Protein AF-0000000080284460 (afdb_homodimer)

pLDDT: mean 90.82, std 16.65, range [26.36, 98.62]

Sequence (260 aa):
MKRSSVTVLSQGWDGPFYRVRTLSFEVAFLIGADEELDQVNNVDVEVRLPDGSRWSATVFTVAEVERLMARWAETGEHSGGKYFWCSDGLVVRDPGVDNFVRVLAAIHEEGQLTTILNRLDEAAGSSAGVMKRSSVTVLSQGWDGPFYRVRTLSFEVAFLIGADEELDQVNNVDVEVRLPDGSRWSATVFTVAEVERLMARWAETGEHSGGKYFWCSDGLVVRDPGVDNFVRVLAAIHEEGQLTTILNRLDEAAGSSAGV

Structure (mmCIF, N/CA/C/O backbone):
data_AF-0000000080284460-model_v1
#
loop_
_entity.id
_entity.type
_entity.pdbx_description
1 polymer 'Uncharacterized protein'
#
loop_
_atom_site.group_PDB
_atom_site.id
_atom_site.type_symbol
_atom_site.label_atom_id
_atom_site.label_alt_id
_atom_site.label_comp_id
_atom_site.label_asym_id
_atom_site.label_entity_id
_atom_site.label_seq_id
_atom_site.pdbx_PDB_ins_code
_atom_site.Cartn_x
_atom_site.Cartn_y
_atom_site.Cartn_z
_atom_site.occupancy
_atom_site.B_iso_or_equiv
_atom_site.auth_seq_id
_atom_site.auth_comp_id
_atom_site.auth_asym_id
_atom_site.auth_atom_id
_atom_site.pdbx_PDB_model_num
ATOM 1 N N . MET A 1 1 ? 18.703 -8.758 -19.703 1 36.25 1 MET A N 1
ATOM 2 C CA . MET A 1 1 ? 18.438 -8.898 -18.266 1 36.25 1 MET A CA 1
ATOM 3 C C . MET A 1 1 ? 17.672 -10.18 -17.969 1 36.25 1 MET A C 1
ATOM 5 O O . MET A 1 1 ? 16.625 -10.43 -18.562 1 36.25 1 MET A O 1
ATOM 9 N N . LYS A 1 2 ? 18.375 -11.117 -17.531 1 43.97 2 LYS A N 1
ATOM 10 C CA . LYS A 1 2 ? 17.906 -12.492 -17.438 1 43.97 2 LYS A CA 1
ATOM 11 C C . LYS A 1 2 ? 16.547 -12.555 -16.734 1 43.97 2 LYS A C 1
ATOM 13 O O . LYS A 1 2 ? 16.375 -11.984 -15.664 1 43.97 2 LYS A O 1
ATOM 18 N N . ARG A 1 3 ? 15.484 -12.539 -17.391 1 48.91 3 ARG A N 1
ATOM 19 C CA . ARG A 1 3 ? 14.172 -12.875 -16.859 1 48.91 3 ARG A CA 1
ATOM 20 C C . ARG A 1 3 ? 14.25 -14.062 -15.906 1 48.91 3 ARG A C 1
ATOM 22 O O . ARG A 1 3 ? 14.594 -15.172 -16.328 1 48.91 3 ARG A O 1
ATOM 29 N N . SER A 1 4 ? 14.75 -13.812 -14.703 1 54.38 4 SER A N 1
ATOM 30 C CA . SER A 1 4 ? 14.875 -15 -13.859 1 54.38 4 SER A CA 1
ATOM 31 C C . SER A 1 4 ? 13.641 -15.891 -13.969 1 54.38 4 SER A C 1
ATOM 33 O O . SER A 1 4 ? 12.516 -15.414 -13.828 1 54.38 4 SER A O 1
ATOM 35 N N . SER A 1 5 ? 13.711 -16.812 -14.727 1 77.94 5 SER A N 1
ATOM 36 C CA . SER A 1 5 ? 12.664 -17.766 -15.086 1 77.94 5 SER A CA 1
ATOM 37 C C . SER A 1 5 ? 12.242 -18.609 -13.891 1 77.94 5 SER A C 1
ATOM 39 O O . SER A 1 5 ? 13.086 -19.047 -13.102 1 77.94 5 SER A O 1
ATOM 41 N N . VAL A 1 6 ? 11.039 -18.375 -13.359 1 91.5 6 VAL A N 1
ATOM 42 C CA . VAL A 1 6 ? 10.461 -19.266 -12.352 1 91.5 6 VAL A CA 1
ATOM 43 C C . VAL A 1 6 ? 10.172 -20.625 -12.977 1 91.5 6 VAL A C 1
ATOM 45 O O . VAL A 1 6 ? 9.594 -20.703 -14.062 1 91.5 6 VAL A O 1
ATOM 48 N N . THR A 1 7 ? 10.812 -21.688 -12.367 1 94.75 7 THR A N 1
ATOM 49 C CA . THR A 1 7 ? 10.492 -23.031 -12.836 1 94.75 7 THR A CA 1
ATOM 50 C C . THR A 1 7 ? 9.195 -23.516 -12.203 1 94.75 7 THR A C 1
ATOM 52 O O . THR A 1 7 ? 9.141 -23.812 -11.008 1 94.75 7 THR A O 1
ATOM 55 N N . VAL A 1 8 ? 8.211 -23.672 -13.016 1 96.75 8 VAL A N 1
ATOM 56 C CA . VAL A 1 8 ? 6.918 -24.172 -12.562 1 96.75 8 VAL A CA 1
ATOM 57 C C . VAL A 1 8 ? 6.871 -25.688 -12.711 1 96.75 8 VAL A C 1
ATOM 59 O O . VAL A 1 8 ? 7.035 -26.219 -13.812 1 96.75 8 VAL A O 1
ATOM 62 N N . LEU A 1 9 ? 6.656 -26.312 -11.625 1 97.56 9 LEU A N 1
ATOM 63 C CA . LEU A 1 9 ? 6.594 -27.766 -11.609 1 97.56 9 LEU A CA 1
ATOM 64 C C . LEU A 1 9 ? 5.195 -28.25 -11.984 1 97.56 9 LEU A C 1
ATOM 66 O O . LEU A 1 9 ? 5.051 -29.266 -12.68 1 97.56 9 LEU A O 1
ATOM 70 N N . SER A 1 10 ? 4.148 -27.625 -11.539 1 97.69 10 SER A N 1
ATOM 71 C CA . SER A 1 10 ? 2.75 -27.906 -11.852 1 97.69 10 SER A CA 1
ATOM 72 C C . SER A 1 10 ? 1.869 -26.688 -11.57 1 97.69 10 SER A C 1
ATOM 74 O O . SER A 1 10 ? 2.258 -25.797 -10.812 1 97.69 10 SER A O 1
ATOM 76 N N . GLN A 1 11 ? 0.735 -26.609 -12.203 1 97.44 11 GLN A N 1
ATOM 77 C CA . GLN A 1 11 ? -0.251 -25.578 -11.922 1 97.44 11 GLN A CA 1
ATOM 78 C C . GLN A 1 11 ? -1.649 -26.016 -12.344 1 97.44 11 GLN A C 1
ATOM 80 O O . GLN A 1 11 ? -1.803 -26.797 -13.289 1 97.44 11 GLN A O 1
ATOM 85 N N . GLY A 1 12 ? -2.633 -25.609 -11.609 1 96.31 12 GLY A N 1
ATOM 86 C CA . GLY A 1 12 ? -4.016 -25.922 -11.914 1 96.31 12 GLY A CA 1
ATOM 87 C C . GLY A 1 12 ? -4.965 -25.641 -10.766 1 96.31 12 GLY A C 1
ATOM 88 O O . GLY A 1 12 ? -4.535 -25.234 -9.688 1 96.31 12 GLY A O 1
ATOM 89 N N . TRP A 1 13 ? -6.23 -25.797 -11.094 1 95.88 13 TRP A N 1
ATOM 90 C CA . TRP A 1 13 ? -7.277 -25.578 -10.102 1 95.88 13 TRP A CA 1
ATOM 91 C C . TRP A 1 13 ? -7.281 -26.688 -9.055 1 95.88 13 TRP A C 1
ATOM 93 O O . TRP A 1 13 ? -7.133 -27.875 -9.391 1 95.88 13 TRP A O 1
ATOM 103 N N . ASP A 1 14 ? -7.359 -26.297 -7.859 1 94.56 14 ASP A N 1
ATOM 104 C CA . ASP A 1 14 ? -7.547 -27.141 -6.684 1 94.56 14 ASP A CA 1
ATOM 105 C C . ASP A 1 14 ? -8.703 -26.641 -5.82 1 94.56 14 ASP A C 1
ATOM 107 O O . ASP A 1 14 ? -8.477 -25.984 -4.805 1 94.56 14 ASP A O 1
ATOM 111 N N . GLY A 1 15 ? -9.984 -27.078 -6.273 1 93.5 15 GLY A N 1
ATOM 112 C CA . GLY A 1 15 ? -11.164 -26.469 -5.664 1 93.5 15 GLY A CA 1
ATOM 113 C C . GLY A 1 15 ? -11.281 -24.984 -5.945 1 93.5 15 GLY A C 1
ATOM 114 O O . GLY A 1 15 ? -11.227 -24.562 -7.102 1 93.5 15 GLY A O 1
ATOM 115 N N . PRO A 1 16 ? -11.461 -24.25 -4.883 1 92.12 16 PRO A N 1
ATOM 116 C CA . PRO A 1 16 ? -11.609 -22.797 -5.082 1 92.12 16 PRO A CA 1
ATOM 117 C C . PRO A 1 16 ? -10.273 -22.094 -5.328 1 92.12 16 PRO A C 1
ATOM 119 O O . PRO A 1 16 ? -10.25 -20.906 -5.621 1 92.12 16 PRO A O 1
ATOM 122 N N . PHE A 1 17 ? -9.234 -22.906 -5.258 1 95.69 17 PHE A N 1
ATOM 123 C CA . PHE A 1 17 ? -7.918 -22.297 -5.375 1 95.69 17 PHE A CA 1
ATOM 124 C C . PHE A 1 17 ? -7.285 -22.625 -6.723 1 95.69 17 PHE A C 1
ATOM 126 O O . PHE A 1 17 ? -7.492 -23.703 -7.266 1 95.69 17 PHE A O 1
ATOM 133 N N . TYR A 1 18 ? -6.617 -21.719 -7.273 1 97.81 18 TYR A N 1
ATOM 134 C CA . TYR A 1 18 ? -5.648 -21.984 -8.328 1 97.81 18 TYR A CA 1
ATOM 135 C C . TYR A 1 18 ? -4.242 -22.109 -7.754 1 97.81 18 TYR A C 1
ATOM 137 O O . TYR A 1 18 ? -3.721 -21.172 -7.148 1 97.81 18 TYR A O 1
ATOM 145 N N . ARG A 1 19 ? -3.6 -23.25 -7.969 1 98.12 19 ARG A N 1
ATOM 146 C CA . ARG A 1 19 ? -2.332 -23.562 -7.312 1 98.12 19 ARG A CA 1
ATOM 147 C C . ARG A 1 19 ? -1.194 -23.625 -8.328 1 98.12 19 ARG A C 1
ATOM 149 O O . ARG A 1 19 ? -1.36 -24.156 -9.422 1 98.12 19 ARG A O 1
ATOM 156 N N . VAL A 1 20 ? -0.097 -23 -7.965 1 98.31 20 VAL A N 1
ATOM 157 C CA . VAL A 1 20 ? 1.139 -23.062 -8.742 1 98.31 20 VAL A CA 1
ATOM 158 C C . VAL A 1 20 ? 2.27 -23.594 -7.859 1 98.31 20 VAL A C 1
ATOM 160 O O . VAL A 1 20 ? 2.617 -22.984 -6.848 1 98.31 20 VAL A O 1
ATOM 163 N N . ARG A 1 21 ? 2.832 -24.641 -8.25 1 98.19 21 ARG A N 1
ATOM 164 C CA . ARG A 1 21 ? 3.98 -25.219 -7.547 1 98.19 21 ARG A CA 1
ATOM 165 C C . ARG A 1 21 ? 5.277 -24.906 -8.281 1 98.19 21 ARG A C 1
ATOM 167 O O . ARG A 1 21 ? 5.391 -25.141 -9.484 1 98.19 21 ARG A O 1
ATOM 174 N N . THR A 1 22 ? 6.18 -24.344 -7.527 1 97.81 22 THR A N 1
ATOM 175 C CA . THR A 1 22 ? 7.512 -24.062 -8.055 1 97.81 22 THR A CA 1
ATOM 176 C C . THR A 1 22 ? 8.57 -24.875 -7.312 1 97.81 22 THR A C 1
ATOM 178 O O . THR A 1 22 ? 8.242 -25.625 -6.391 1 97.81 22 THR A O 1
ATOM 181 N N . LEU A 1 23 ? 9.789 -24.734 -7.816 1 95.25 23 LEU A N 1
ATOM 182 C CA . LEU A 1 23 ? 10.883 -25.391 -7.105 1 95.25 23 LEU A CA 1
ATOM 183 C C . LEU A 1 23 ? 11.062 -24.797 -5.715 1 95.25 23 LEU A C 1
ATOM 185 O O . LEU A 1 23 ? 11.438 -25.5 -4.773 1 95.25 23 LEU A O 1
ATOM 189 N N . SER A 1 24 ? 10.719 -23.578 -5.527 1 95.31 24 SER A N 1
ATOM 190 C CA . SER A 1 24 ? 11.055 -22.828 -4.32 1 95.31 24 SER A CA 1
ATOM 191 C C . SER A 1 24 ? 9.883 -22.797 -3.346 1 95.31 24 SER A C 1
ATOM 193 O O . SER A 1 24 ? 10.078 -22.703 -2.133 1 95.31 24 SER A O 1
ATOM 195 N N . PHE A 1 25 ? 8.68 -22.766 -3.91 1 97.81 25 PHE A N 1
ATOM 196 C CA . PHE A 1 25 ? 7.508 -22.641 -3.053 1 97.81 25 PHE A CA 1
ATOM 197 C C . PHE A 1 25 ? 6.234 -22.984 -3.822 1 97.81 25 PHE A C 1
ATOM 199 O O . PHE A 1 25 ? 6.277 -23.203 -5.035 1 97.81 25 PHE A O 1
ATOM 206 N N . GLU A 1 26 ? 5.168 -23.062 -3.041 1 98.38 26 GLU A N 1
ATOM 207 C CA . GLU A 1 26 ? 3.83 -23.234 -3.602 1 98.38 26 GLU A CA 1
ATOM 208 C C . GLU A 1 26 ? 2.963 -22 -3.316 1 98.38 26 GLU A C 1
ATOM 210 O O . GLU A 1 26 ? 2.996 -21.453 -2.211 1 98.38 26 GLU A O 1
ATOM 215 N N . VAL A 1 27 ? 2.199 -21.641 -4.336 1 98.62 27 VAL A N 1
ATOM 216 C CA . VAL A 1 27 ? 1.295 -20.5 -4.18 1 98.62 27 VAL A CA 1
ATOM 217 C C . VAL A 1 27 ? -0.135 -20.938 -4.496 1 98.62 27 VAL A C 1
ATOM 219 O O . VAL A 1 27 ? -0.374 -21.656 -5.477 1 98.62 27 VAL A O 1
ATOM 222 N N . ALA A 1 28 ? -1.057 -20.5 -3.635 1 98.5 28 ALA A N 1
ATOM 223 C CA . ALA A 1 28 ? -2.484 -20.688 -3.865 1 98.5 28 ALA A CA 1
ATOM 224 C C . ALA A 1 28 ? -3.217 -19.359 -3.969 1 98.5 28 ALA A C 1
ATOM 226 O O . ALA A 1 28 ? -3.072 -18.5 -3.102 1 98.5 28 ALA A O 1
ATOM 227 N N . PHE A 1 29 ? -3.982 -19.25 -5.059 1 98.56 29 PHE A N 1
ATOM 228 C CA . PHE A 1 29 ? -4.77 -18.047 -5.309 1 98.56 29 PHE A CA 1
ATOM 229 C C . PHE A 1 29 ? -6.258 -18.328 -5.145 1 98.56 29 PHE A C 1
ATOM 231 O O . PHE A 1 29 ? -6.762 -19.344 -5.637 1 98.56 29 PHE A O 1
ATOM 238 N N . LEU A 1 30 ? -6.93 -17.484 -4.422 1 97.62 30 LEU A N 1
ATOM 239 C CA . LEU A 1 30 ? -8.391 -17.531 -4.367 1 97.62 30 LEU A CA 1
ATOM 240 C C . LEU A 1 30 ? -9 -16.656 -5.453 1 97.62 30 LEU A C 1
ATOM 242 O O . LEU A 1 30 ? -9.32 -15.484 -5.211 1 97.62 30 LEU A O 1
ATOM 246 N N . ILE A 1 31 ? -9.25 -17.188 -6.664 1 95.5 31 ILE A N 1
ATOM 247 C CA . ILE A 1 31 ? -9.68 -16.453 -7.848 1 95.5 31 ILE A CA 1
ATOM 248 C C . ILE A 1 31 ? -11.172 -16.656 -8.078 1 95.5 31 ILE A C 1
ATOM 250 O O . ILE A 1 31 ? -11.672 -17.781 -7.953 1 95.5 31 ILE A O 1
ATOM 254 N N . GLY A 1 32 ? -11.797 -15.586 -8.398 1 88.25 32 GLY A N 1
ATOM 255 C CA . GLY A 1 32 ? -13.203 -15.711 -8.727 1 88.25 32 GLY A CA 1
ATOM 256 C C . GLY A 1 32 ? -13.461 -16.562 -9.945 1 88.25 32 GLY A C 1
ATOM 257 O O . GLY A 1 32 ? -12.648 -16.594 -10.875 1 88.25 32 GLY A O 1
ATOM 258 N N . ALA A 1 33 ? -14.539 -17.312 -10 1 81.94 33 ALA A N 1
ATOM 259 C CA . ALA A 1 33 ? -14.883 -18.281 -11.031 1 81.94 33 ALA A CA 1
ATOM 260 C C . ALA A 1 33 ? -14.914 -17.641 -12.406 1 81.94 33 ALA A C 1
ATOM 262 O O . ALA A 1 33 ? -14.547 -18.266 -13.406 1 81.94 33 ALA A O 1
ATOM 263 N N . ASP A 1 34 ? -15.219 -16.422 -12.5 1 88.06 34 ASP A N 1
ATOM 264 C CA . ASP A 1 34 ? -15.43 -15.805 -13.805 1 88.06 34 ASP A CA 1
ATOM 265 C C . ASP A 1 34 ? -14.234 -14.938 -14.203 1 88.06 34 ASP A C 1
ATOM 267 O O . ASP A 1 34 ? -14.258 -14.289 -15.25 1 88.06 34 ASP A O 1
ATOM 271 N N . GLU A 1 35 ? -13.188 -15.133 -13.477 1 93.19 35 GLU A N 1
ATOM 272 C CA . GLU A 1 35 ? -12.055 -14.258 -13.758 1 93.19 35 GLU A CA 1
ATOM 273 C C . GLU A 1 35 ? -10.992 -14.977 -14.586 1 93.19 35 GLU A C 1
ATOM 275 O O . GLU A 1 35 ? -10.664 -16.141 -14.312 1 93.19 35 GLU A O 1
ATOM 280 N N . GLU A 1 36 ? -10.547 -14.25 -15.641 1 96.5 36 GLU A N 1
ATOM 281 C CA . GLU A 1 36 ? -9.445 -14.773 -16.438 1 96.5 36 GLU A CA 1
ATOM 282 C C . GLU A 1 36 ? -8.117 -14.656 -15.703 1 96.5 36 GLU A C 1
ATOM 284 O O . GLU A 1 36 ? -7.793 -13.602 -15.156 1 96.5 36 GLU A O 1
ATOM 289 N N . LEU A 1 37 ? -7.297 -15.695 -15.742 1 96.94 37 LEU A N 1
ATOM 290 C CA . LEU A 1 37 ? -6.055 -15.797 -14.984 1 96.94 37 LEU A CA 1
ATOM 291 C C . LEU A 1 37 ? -5.102 -14.664 -15.359 1 96.94 37 LEU A C 1
ATOM 293 O O . LEU A 1 37 ? -4.363 -14.164 -14.508 1 96.94 37 LEU A O 1
ATOM 297 N N . ASP A 1 38 ? -5.051 -14.25 -16.594 1 97.38 38 ASP A N 1
ATOM 298 C CA . ASP A 1 38 ? -4.094 -13.242 -17.047 1 97.38 38 ASP A CA 1
ATOM 299 C C . ASP A 1 38 ? -4.605 -11.836 -16.75 1 97.38 38 ASP A C 1
ATOM 301 O O . ASP A 1 38 ? -3.887 -10.852 -16.953 1 97.38 38 ASP A O 1
ATOM 305 N N . GLN A 1 39 ? -5.793 -11.688 -16.203 1 97.69 39 GLN A N 1
ATOM 306 C CA . GLN A 1 39 ? -6.391 -10.375 -15.953 1 97.69 39 GLN A CA 1
ATOM 307 C C . GLN A 1 39 ? -6.59 -10.148 -14.453 1 97.69 39 GLN A C 1
ATOM 309 O O . GLN A 1 39 ? -7.051 -9.086 -14.039 1 97.69 39 GLN A O 1
ATOM 314 N N . VAL A 1 40 ? -6.305 -11.148 -13.695 1 98.12 40 VAL A N 1
ATOM 315 C CA . VAL A 1 40 ? -6.457 -11.008 -12.25 1 98.12 40 VAL A CA 1
ATOM 316 C C . VAL A 1 40 ? -5.66 -9.797 -11.766 1 98.12 40 VAL A C 1
ATOM 318 O O . VAL A 1 40 ? -4.477 -9.656 -12.094 1 98.12 40 VAL A O 1
ATOM 321 N N . ASN A 1 41 ? -6.281 -8.875 -11.016 1 98.31 41 ASN A N 1
ATOM 322 C CA . ASN A 1 41 ? -5.617 -7.648 -10.594 1 98.31 41 ASN A CA 1
ATOM 323 C C . ASN A 1 41 ? -5.863 -7.355 -9.117 1 98.31 41 ASN A C 1
ATOM 325 O O . ASN A 1 41 ? -5.41 -6.332 -8.602 1 98.31 41 ASN A O 1
ATOM 329 N N . ASN A 1 42 ? -6.578 -8.164 -8.414 1 97.94 42 ASN A N 1
ATOM 330 C CA . ASN A 1 42 ? -6.902 -8.125 -6.992 1 97.94 42 ASN A CA 1
ATOM 331 C C . ASN A 1 42 ? -7.258 -9.516 -6.461 1 97.94 42 ASN A C 1
ATOM 333 O O . ASN A 1 42 ? -8.312 -10.055 -6.789 1 97.94 42 ASN A O 1
ATOM 337 N N . VAL A 1 43 ? -6.359 -10.094 -5.602 1 98.25 43 VAL A N 1
ATOM 338 C CA . VAL A 1 43 ? -6.574 -11.484 -5.227 1 98.25 43 VAL A CA 1
ATOM 339 C C . VAL A 1 43 ? -5.879 -11.773 -3.896 1 98.25 43 VAL A C 1
ATOM 341 O O . VAL A 1 43 ? -4.836 -11.195 -3.596 1 98.25 43 VAL A O 1
ATOM 344 N N . ASP A 1 44 ? -6.477 -12.664 -3.148 1 97.81 44 ASP A N 1
ATOM 345 C CA . ASP A 1 44 ? -5.809 -13.227 -1.979 1 97.81 44 ASP A CA 1
ATOM 346 C C . ASP A 1 44 ? -4.895 -14.383 -2.373 1 97.81 44 ASP A C 1
ATOM 348 O O . ASP A 1 44 ? -5.246 -15.195 -3.23 1 97.81 44 ASP A O 1
ATOM 352 N N . VAL A 1 45 ? -3.727 -14.445 -1.661 1 98.38 45 VAL A N 1
ATOM 353 C CA . VAL A 1 45 ? -2.795 -15.531 -1.96 1 98.38 45 VAL A CA 1
ATOM 354 C C . VAL A 1 45 ? -2.252 -16.125 -0.659 1 98.38 45 VAL A C 1
ATOM 356 O O . VAL A 1 45 ? -2.18 -15.43 0.359 1 98.38 45 VAL A O 1
ATOM 359 N N . GLU A 1 46 ? -1.937 -17.359 -0.758 1 98.38 46 GLU A N 1
ATOM 360 C CA . GLU A 1 46 ? -1.17 -18.062 0.269 1 98.38 46 GLU A CA 1
ATOM 361 C C . GLU A 1 46 ? 0.095 -18.688 -0.314 1 98.38 46 GLU A C 1
ATOM 363 O O . GLU A 1 46 ? 0.052 -19.312 -1.374 1 98.38 46 GLU A O 1
ATOM 368 N N . VAL A 1 47 ? 1.192 -18.484 0.36 1 98.5 47 VAL A N 1
ATOM 369 C CA . VAL A 1 47 ? 2.471 -19.062 -0.032 1 98.5 47 VAL A CA 1
ATOM 370 C C . VAL A 1 47 ? 2.922 -20.078 1.02 1 98.5 47 VAL A C 1
ATOM 372 O O . VAL A 1 47 ? 2.922 -19.781 2.217 1 98.5 47 VAL A O 1
ATOM 375 N N . ARG A 1 48 ? 3.246 -21.188 0.581 1 98.25 48 ARG A N 1
ATOM 376 C CA . ARG A 1 48 ? 3.84 -22.203 1.443 1 98.25 48 ARG A CA 1
ATOM 377 C C . ARG A 1 48 ? 5.312 -22.422 1.104 1 98.25 48 ARG A C 1
ATOM 379 O O . ARG A 1 48 ? 5.656 -22.688 -0.048 1 98.25 48 ARG A O 1
ATOM 386 N N . LEU A 1 49 ? 6.105 -22.344 2.119 1 97.69 49 LEU A N 1
ATOM 387 C CA . LEU A 1 49 ? 7.543 -22.547 1.944 1 97.69 49 LEU A CA 1
ATOM 388 C C . LEU A 1 49 ? 7.938 -23.984 2.262 1 97.69 49 LEU A C 1
ATOM 390 O O . LEU A 1 49 ? 7.152 -24.734 2.848 1 97.69 49 LEU A O 1
ATOM 394 N N . PRO A 1 50 ? 9.133 -24.344 1.857 1 95.56 50 PRO A N 1
ATOM 395 C CA . PRO A 1 50 ? 9.578 -25.734 2.07 1 95.56 50 PRO A CA 1
ATOM 396 C C . PRO A 1 50 ? 9.609 -26.125 3.545 1 95.56 50 PRO A C 1
ATOM 398 O O . PRO A 1 50 ? 9.406 -27.281 3.885 1 95.56 50 PRO A O 1
ATOM 401 N N . ASP A 1 51 ? 9.789 -25.188 4.418 1 95.5 51 ASP A N 1
ATOM 402 C CA . ASP A 1 51 ? 9.867 -25.484 5.844 1 95.5 51 ASP A CA 1
ATOM 403 C C . ASP A 1 51 ? 8.469 -25.656 6.438 1 95.5 51 ASP A C 1
ATOM 405 O O . ASP A 1 51 ? 8.328 -25.891 7.641 1 95.5 51 ASP A O 1
ATOM 409 N N . GLY A 1 52 ? 7.516 -25.5 5.633 1 95 52 GLY A N 1
ATOM 410 C CA . GLY A 1 52 ? 6.145 -25.734 6.066 1 95 52 GLY A CA 1
ATOM 411 C C . GLY A 1 52 ? 5.43 -24.469 6.496 1 95 52 GLY A C 1
ATOM 412 O O . GLY A 1 52 ? 4.211 -24.484 6.691 1 95 52 GLY A O 1
ATOM 413 N N . SER A 1 53 ? 6.141 -23.406 6.625 1 97.12 53 SER A N 1
ATOM 414 C CA . SER A 1 53 ? 5.504 -22.156 7.039 1 97.12 53 SER A CA 1
ATOM 415 C C . SER A 1 53 ? 4.586 -21.609 5.949 1 97.12 53 SER A C 1
ATOM 417 O O . SER A 1 53 ? 4.855 -21.781 4.762 1 97.12 53 SER A O 1
ATOM 419 N N . ARG A 1 54 ? 3.521 -20.969 6.391 1 98 54 ARG A N 1
ATOM 420 C CA . ARG A 1 54 ? 2.512 -20.406 5.496 1 98 54 ARG A CA 1
ATOM 421 C C . ARG A 1 54 ? 2.412 -18.891 5.656 1 98 54 ARG A C 1
ATOM 423 O O . ARG A 1 54 ? 2.475 -18.375 6.773 1 98 54 ARG A O 1
ATOM 430 N N . TRP A 1 55 ? 2.32 -18.25 4.523 1 97.94 55 TRP A N 1
ATOM 431 C CA . TRP A 1 55 ? 2.309 -16.797 4.453 1 97.94 55 TRP A CA 1
ATOM 432 C C . TRP A 1 55 ? 1.193 -16.312 3.539 1 97.94 55 TRP A C 1
ATOM 434 O O . TRP A 1 55 ? 0.867 -16.953 2.543 1 97.94 55 TRP A O 1
ATOM 444 N N . SER A 1 56 ? 0.612 -15.18 3.893 1 97.81 56 SER A N 1
ATOM 445 C CA . SER A 1 56 ? -0.518 -14.688 3.113 1 97.81 56 SER A CA 1
ATOM 446 C C . SER A 1 56 ? -0.338 -13.219 2.746 1 97.81 56 SER A C 1
ATOM 448 O O . SER A 1 56 ? 0.379 -12.484 3.432 1 97.81 56 SER A O 1
ATOM 450 N N . ALA A 1 57 ? -0.958 -12.828 1.662 1 98.06 57 ALA A N 1
ATOM 451 C CA . ALA A 1 57 ? -1.043 -11.445 1.208 1 98.06 57 ALA A CA 1
ATOM 452 C C . ALA A 1 57 ? -2.26 -11.234 0.312 1 98.06 57 ALA A C 1
ATOM 454 O O . ALA A 1 57 ? -2.844 -12.195 -0.189 1 98.06 57 ALA A O 1
ATOM 455 N N . THR A 1 58 ? -2.76 -10.078 0.222 1 98.06 58 THR A N 1
ATOM 456 C CA . THR A 1 58 ? -3.639 -9.633 -0.854 1 98.06 58 THR A CA 1
ATOM 457 C C . THR A 1 58 ? -2.854 -8.859 -1.907 1 98.06 58 THR A C 1
ATOM 459 O O . THR A 1 58 ? -2.186 -7.871 -1.588 1 98.06 58 THR A O 1
ATOM 462 N N . VAL A 1 59 ? -2.863 -9.312 -3.096 1 98.5 59 VAL A N 1
ATOM 463 C CA . VAL A 1 59 ? -2.113 -8.688 -4.18 1 98.5 59 VAL A CA 1
ATOM 464 C C . VAL A 1 59 ? -3.043 -7.801 -5.008 1 98.5 59 VAL A C 1
ATOM 466 O O . VAL A 1 59 ? -4.102 -8.25 -5.453 1 98.5 59 VAL A O 1
ATOM 469 N N . PHE A 1 60 ? -2.602 -6.535 -5.25 1 98.31 60 PHE A N 1
ATOM 470 C CA . PHE A 1 60 ? -3.305 -5.562 -6.082 1 98.31 60 PHE A CA 1
ATOM 471 C C . PHE A 1 60 ? -2.385 -5.008 -7.164 1 98.31 60 PHE A C 1
ATOM 473 O O . PHE A 1 60 ? -1.218 -4.711 -6.898 1 98.31 60 PHE A O 1
ATOM 480 N N . THR A 1 61 ? -2.965 -4.82 -8.273 1 98.56 61 THR A N 1
ATOM 481 C CA . THR A 1 61 ? -2.252 -3.906 -9.164 1 98.56 61 THR A CA 1
ATOM 482 C C . THR A 1 61 ? -2.451 -2.459 -8.727 1 98.56 61 THR A C 1
ATOM 484 O O . THR A 1 61 ? -3.488 -2.115 -8.148 1 98.56 61 THR A O 1
ATOM 487 N N . VAL A 1 62 ? -1.488 -1.654 -9.039 1 98.38 62 VAL A N 1
ATOM 488 C CA . VAL A 1 62 ? -1.604 -0.239 -8.703 1 98.38 62 VAL A CA 1
ATOM 489 C C . VAL A 1 62 ? -2.783 0.375 -9.461 1 98.38 62 VAL A C 1
ATOM 491 O O . VAL A 1 62 ? -3.494 1.228 -8.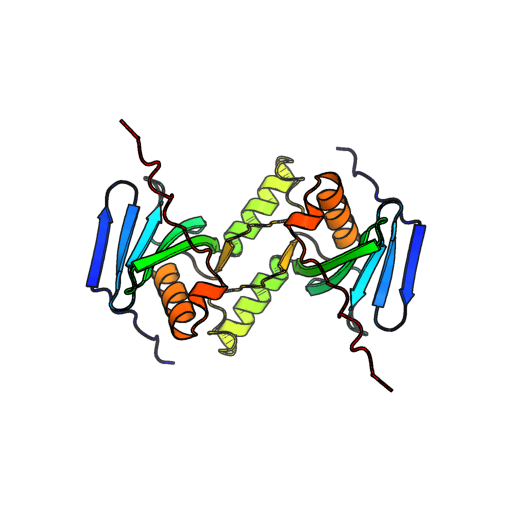922 1 98.38 62 VAL A O 1
ATOM 494 N N . ALA A 1 63 ? -3.047 -0.06 -10.656 1 97.44 63 ALA A N 1
ATOM 495 C CA . ALA A 1 63 ? -4.199 0.403 -11.422 1 97.44 63 ALA A CA 1
ATOM 496 C C . ALA A 1 63 ? -5.504 0.046 -10.711 1 97.44 63 ALA A C 1
ATOM 498 O O . ALA A 1 63 ? -6.457 0.833 -10.719 1 97.44 63 ALA A O 1
ATOM 499 N N . GLU A 1 64 ? -5.59 -1.123 -10.164 1 98.19 64 GLU A N 1
ATOM 500 C CA . GLU A 1 64 ? -6.797 -1.532 -9.453 1 98.19 64 GLU A CA 1
ATOM 501 C C . GLU A 1 64 ? -7.008 -0.694 -8.195 1 98.19 64 GLU A C 1
ATOM 503 O O . GLU A 1 64 ? -8.133 -0.319 -7.871 1 98.19 64 GLU A O 1
ATOM 508 N N . VAL A 1 65 ? -5.945 -0.419 -7.434 1 98.06 65 VAL A N 1
ATOM 509 C CA . VAL A 1 65 ? -6.043 0.45 -6.266 1 98.06 65 VAL A CA 1
ATOM 510 C C . VAL A 1 65 ? -6.625 1.802 -6.676 1 98.06 65 VAL A C 1
ATOM 512 O O . VAL A 1 65 ? -7.555 2.305 -6.039 1 98.06 65 VAL A O 1
ATOM 515 N N . GLU A 1 66 ? -6.09 2.352 -7.746 1 97.5 66 GLU A N 1
ATOM 516 C CA . GLU A 1 66 ? -6.582 3.629 -8.258 1 97.5 66 GLU A CA 1
ATOM 517 C C . GLU A 1 66 ? -8.062 3.545 -8.617 1 97.5 66 GLU A C 1
ATOM 519 O O . GLU A 1 66 ? -8.844 4.434 -8.266 1 97.5 66 GLU A O 1
ATOM 524 N N . ARG A 1 67 ? -8.422 2.523 -9.273 1 97.44 67 ARG A N 1
ATOM 525 C CA . ARG A 1 67 ? -9.805 2.338 -9.695 1 97.44 67 ARG A CA 1
ATOM 526 C C . ARG A 1 67 ? -10.734 2.227 -8.492 1 97.44 67 ARG A C 1
ATOM 528 O O . ARG A 1 67 ? -11.812 2.832 -8.477 1 97.44 67 ARG A O 1
ATOM 535 N N . LEU A 1 68 ? -10.352 1.42 -7.555 1 97.31 68 LEU A N 1
ATOM 536 C CA . LEU A 1 68 ? -11.156 1.251 -6.348 1 97.31 68 LEU A CA 1
ATOM 537 C C . LEU A 1 68 ? -11.367 2.588 -5.645 1 97.31 68 LEU A C 1
ATOM 539 O O . LEU A 1 68 ? -12.492 2.93 -5.277 1 97.31 68 LEU A O 1
ATOM 543 N N . MET A 1 69 ? -10.32 3.352 -5.508 1 97.38 69 MET A N 1
ATOM 544 C CA . MET A 1 69 ? -10.422 4.633 -4.816 1 97.38 69 MET A CA 1
ATOM 545 C C . MET A 1 69 ? -11.328 5.594 -5.582 1 97.38 69 MET A C 1
ATOM 547 O O . MET A 1 69 ? -12.109 6.332 -4.98 1 97.38 69 MET A O 1
ATOM 551 N N . ALA A 1 70 ? -11.203 5.609 -6.859 1 95.94 70 ALA A N 1
ATOM 552 C CA . ALA A 1 70 ? -12.078 6.434 -7.695 1 95.94 70 ALA A CA 1
ATOM 553 C C . ALA A 1 70 ? -13.539 6.023 -7.535 1 95.94 70 ALA A C 1
ATOM 555 O O . ALA A 1 70 ? -14.414 6.875 -7.395 1 95.94 70 ALA A O 1
ATOM 556 N N . ARG A 1 71 ? -13.766 4.734 -7.578 1 96.81 71 ARG A N 1
ATOM 557 C CA . ARG A 1 71 ? -15.117 4.223 -7.414 1 96.81 71 ARG A CA 1
ATOM 558 C C . ARG A 1 71 ? -15.695 4.613 -6.055 1 96.81 71 ARG A C 1
ATOM 560 O O . ARG A 1 71 ? -16.844 5.02 -5.957 1 96.81 71 ARG A O 1
ATOM 567 N N . TRP A 1 72 ? -14.922 4.449 -5.035 1 96.5 72 TRP A N 1
ATOM 568 C CA . TRP A 1 72 ? -15.375 4.754 -3.682 1 96.5 72 TRP A CA 1
ATOM 569 C C . TRP A 1 72 ? -15.656 6.242 -3.523 1 96.5 72 TRP A C 1
ATOM 571 O O . TRP A 1 72 ? -16.531 6.637 -2.748 1 96.5 72 TRP A O 1
ATOM 581 N N . ALA A 1 73 ? -14.875 7.094 -4.191 1 95.19 73 ALA A N 1
ATOM 582 C CA . ALA A 1 73 ? -15.156 8.523 -4.188 1 95.19 73 ALA A CA 1
ATOM 583 C C . ALA A 1 73 ? -16.547 8.82 -4.723 1 95.19 73 ALA A C 1
ATOM 585 O O . ALA A 1 73 ? -17.25 9.711 -4.227 1 95.19 73 ALA A O 1
ATOM 586 N N . GLU A 1 74 ? -17.016 8.062 -5.676 1 95.5 74 GLU A N 1
ATOM 587 C CA . GLU A 1 74 ? -18.328 8.234 -6.297 1 95.5 74 GLU A CA 1
ATOM 588 C C . GLU A 1 74 ? -19.438 7.695 -5.406 1 95.5 74 GLU A C 1
ATOM 590 O O . GLU A 1 74 ? -20.5 8.312 -5.285 1 95.5 74 GLU A O 1
ATOM 595 N N . THR A 1 75 ? -19.188 6.621 -4.742 1 95.62 75 THR A N 1
ATOM 596 C CA . THR A 1 75 ? -20.234 5.922 -3.998 1 95.62 75 THR A CA 1
ATOM 597 C C . THR A 1 75 ? -20.281 6.406 -2.551 1 95.62 75 THR A C 1
ATOM 599 O O . THR A 1 75 ? -21.281 6.188 -1.851 1 95.62 75 THR A O 1
ATOM 602 N N . GLY A 1 76 ? -19.203 6.965 -2.068 1 93.31 76 GLY A N 1
ATOM 603 C CA . GLY A 1 76 ? -19.094 7.391 -0.682 1 93.31 76 GLY A CA 1
ATOM 604 C C . GLY A 1 76 ? -18.609 6.293 0.243 1 93.31 76 GLY A C 1
ATOM 605 O O . GLY A 1 76 ? -18.469 6.508 1.449 1 93.31 76 GLY A O 1
ATOM 606 N N . GLU A 1 77 ? -18.281 5.195 -0.312 1 93.25 77 GLU A N 1
ATOM 607 C CA . GLU A 1 77 ? -17.797 4.07 0.476 1 93.25 77 GLU A CA 1
ATOM 608 C C . GLU A 1 77 ? -16.328 4.262 0.843 1 93.25 77 GLU A C 1
ATOM 610 O O . GLU A 1 77 ? -15.594 4.988 0.162 1 93.25 77 GLU A O 1
ATOM 615 N N . HIS A 1 78 ? -15.945 3.57 1.976 1 92.38 78 HIS A N 1
ATOM 616 C CA . HIS A 1 78 ? -14.547 3.586 2.402 1 92.38 78 HIS A CA 1
ATOM 617 C C . HIS A 1 78 ? -14.031 5.016 2.527 1 92.38 78 HIS A C 1
ATOM 619 O O . HIS A 1 78 ? -13 5.359 1.936 1 92.38 78 HIS A O 1
ATOM 625 N N . SER A 1 79 ? -14.75 5.805 3.309 1 90.94 79 SER A N 1
ATOM 626 C CA . SER A 1 79 ? -14.414 7.195 3.594 1 90.94 79 SER A CA 1
ATOM 627 C C . SER A 1 79 ? -14.266 8.008 2.311 1 90.94 79 SER A C 1
ATOM 629 O O . SER A 1 79 ? -13.398 8.875 2.213 1 90.94 79 SER A O 1
ATOM 631 N N . GLY A 1 80 ? -15.047 7.609 1.29 1 94.31 80 GLY A N 1
ATOM 632 C CA . GLY A 1 80 ? -15.055 8.328 0.026 1 94.31 80 GLY A CA 1
ATOM 633 C C . GLY A 1 80 ? -13.812 8.086 -0.803 1 94.31 80 GLY A C 1
ATOM 634 O O . GLY A 1 80 ? -13.398 8.953 -1.578 1 94.31 80 GLY A O 1
ATOM 635 N N . GLY A 1 81 ? -13.094 7.062 -0.577 1 96.25 81 GLY A N 1
ATOM 636 C CA . GLY A 1 81 ? -11.945 6.684 -1.382 1 96.25 81 GLY A CA 1
ATOM 637 C C . GLY A 1 81 ? -10.766 7.617 -1.212 1 96.25 81 GLY A C 1
ATOM 638 O O . GLY A 1 81 ? -9.922 7.734 -2.107 1 96.25 81 GLY A O 1
ATOM 639 N N . LYS A 1 82 ? -10.742 8.305 -0.105 1 96.31 82 LYS A N 1
ATOM 640 C CA . LYS A 1 82 ? -9.672 9.273 0.129 1 96.31 82 LYS A CA 1
ATOM 641 C C . LYS A 1 82 ? -8.344 8.578 0.408 1 96.31 82 LYS A C 1
ATOM 643 O O . LYS A 1 82 ? -7.277 9.156 0.182 1 96.31 82 LYS A O 1
ATOM 648 N N . TYR A 1 83 ? -8.43 7.461 0.949 1 97.62 83 TYR A N 1
ATOM 649 C CA . TYR A 1 83 ? -7.215 6.695 1.206 1 97.62 83 TYR A CA 1
ATOM 650 C C . TYR A 1 83 ? -7.449 5.207 0.991 1 97.62 83 TYR A C 1
ATOM 652 O O . TYR A 1 83 ? -8.594 4.746 0.98 1 97.62 83 TYR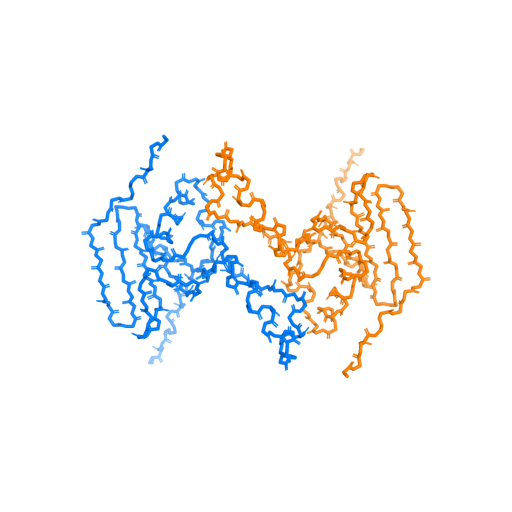 A O 1
ATOM 660 N N . PHE A 1 84 ? -6.418 4.516 0.745 1 96.75 84 PHE A N 1
ATOM 661 C CA . PHE A 1 84 ? -6.395 3.062 0.62 1 96.75 84 PHE A CA 1
ATOM 662 C C . PHE A 1 84 ? -5.367 2.453 1.565 1 96.75 84 PHE A C 1
ATOM 664 O O . PHE A 1 84 ? -4.223 2.908 1.623 1 96.75 84 PHE A O 1
ATOM 671 N N . TRP A 1 85 ? -5.801 1.467 2.328 1 94.5 85 TRP A N 1
ATOM 672 C CA . TRP A 1 85 ? -4.91 0.743 3.23 1 94.5 85 TRP A CA 1
ATOM 673 C C . TRP A 1 85 ? -5.309 -0.727 3.322 1 94.5 85 TRP A C 1
ATOM 675 O O . TRP A 1 85 ? -6.496 -1.053 3.379 1 94.5 85 TRP A O 1
ATOM 685 N N . CYS A 1 86 ? -4.332 -1.572 3.16 1 93.19 86 CYS A N 1
ATOM 686 C CA . CYS A 1 86 ? -4.477 -3.01 3.365 1 93.19 86 CYS A CA 1
ATOM 687 C C . CYS A 1 86 ? -3.322 -3.564 4.188 1 93.19 86 CYS A C 1
ATOM 689 O O . CYS A 1 86 ? -2.16 -3.451 3.793 1 93.19 86 CYS A O 1
ATOM 691 N N . SER A 1 87 ? -3.523 -4.164 5.324 1 89.94 87 SER A N 1
ATOM 692 C CA . SER A 1 87 ? -2.502 -4.609 6.266 1 89.94 87 SER A CA 1
ATOM 693 C C . SER A 1 87 ? -1.558 -5.617 5.625 1 89.94 87 SER A C 1
ATOM 695 O O . SER A 1 87 ? -0.361 -5.633 5.922 1 89.94 87 SER A O 1
ATOM 697 N N . ASP A 1 88 ? -2.01 -6.395 4.809 1 93.38 88 ASP A N 1
ATOM 698 C CA . ASP A 1 88 ? -1.188 -7.391 4.125 1 93.38 88 ASP A CA 1
ATOM 699 C C . ASP A 1 88 ? -1.239 -7.199 2.611 1 93.38 88 ASP A C 1
ATOM 701 O O . ASP A 1 88 ? -1.239 -8.172 1.858 1 93.38 88 ASP A O 1
ATOM 705 N N . GLY A 1 89 ? -1.351 -6.012 2.193 1 96.56 89 GLY A N 1
ATOM 706 C CA . GLY A 1 89 ? -1.437 -5.684 0.779 1 96.56 89 GLY A CA 1
ATOM 707 C C . GLY A 1 89 ? -0.084 -5.629 0.096 1 96.56 89 GLY A C 1
ATOM 708 O O . GLY A 1 89 ? 0.878 -5.098 0.652 1 96.56 89 GLY A O 1
ATOM 709 N N . LEU A 1 90 ? 0.008 -6.277 -1.008 1 97.75 90 LEU A N 1
ATOM 710 C CA . LEU A 1 90 ? 1.147 -6.172 -1.912 1 97.75 90 LEU A CA 1
ATOM 711 C C . LEU A 1 90 ? 0.737 -5.523 -3.23 1 97.75 90 LEU A C 1
ATOM 713 O O . LEU A 1 90 ? -0.163 -6.016 -3.916 1 97.75 90 LEU A O 1
ATOM 717 N N . VAL A 1 91 ? 1.368 -4.418 -3.588 1 98.44 91 VAL A N 1
ATOM 718 C CA . VAL A 1 91 ? 1.023 -3.697 -4.809 1 98.44 91 VAL A CA 1
ATOM 719 C C . VAL A 1 91 ? 1.982 -4.094 -5.93 1 98.44 91 VAL A C 1
ATOM 721 O O . VAL A 1 91 ? 3.201 -4.074 -5.746 1 98.44 91 VAL A O 1
ATOM 724 N N . VAL A 1 92 ? 1.448 -4.43 -7.086 1 98.5 92 VAL A N 1
ATOM 725 C CA . VAL A 1 92 ? 2.266 -4.855 -8.211 1 98.5 92 VAL A CA 1
ATOM 726 C C . VAL A 1 92 ? 1.931 -4.016 -9.445 1 98.5 92 VAL A C 1
ATOM 728 O O . VAL A 1 92 ? 0.915 -3.318 -9.469 1 98.5 92 VAL A O 1
ATOM 731 N N . ARG A 1 93 ? 2.822 -4.086 -10.398 1 98.25 93 ARG A N 1
ATOM 732 C CA . ARG A 1 93 ? 2.676 -3.242 -11.586 1 98.25 93 ARG A CA 1
ATOM 733 C C . ARG A 1 93 ? 1.727 -3.875 -12.594 1 98.25 93 ARG A C 1
ATOM 735 O O . ARG A 1 93 ? 0.848 -3.201 -13.133 1 98.25 93 ARG A O 1
ATOM 742 N N . ASP A 1 94 ? 1.914 -5.176 -12.867 1 97.88 94 ASP A N 1
ATOM 743 C CA . ASP A 1 94 ? 1.204 -5.84 -13.961 1 97.88 94 ASP A CA 1
ATOM 744 C C . ASP A 1 94 ? 0.253 -6.906 -13.43 1 97.88 94 ASP A C 1
ATOM 746 O O . ASP A 1 94 ? 0.546 -7.562 -12.422 1 97.88 94 ASP A O 1
ATOM 750 N N . PRO A 1 95 ? -0.85 -7.062 -14.047 1 98.38 95 PRO A N 1
ATOM 751 C CA . PRO A 1 95 ? -1.809 -8.086 -13.625 1 98.38 95 PRO A CA 1
ATOM 752 C C . PRO A 1 95 ? -1.393 -9.492 -14.047 1 98.38 95 PRO A C 1
ATOM 754 O O . PRO A 1 95 ? -0.433 -9.656 -14.805 1 98.38 95 PRO A O 1
ATOM 757 N N . GLY A 1 96 ? -2.182 -10.477 -13.469 1 98.25 96 GLY A N 1
ATOM 758 C CA . GLY A 1 96 ? -2.064 -11.852 -13.93 1 98.25 96 GLY A CA 1
ATOM 759 C C . GLY A 1 96 ? -1.355 -12.758 -12.938 1 98.25 96 GLY A C 1
ATOM 760 O O . GLY A 1 96 ? -0.365 -12.359 -12.32 1 98.25 96 GLY A O 1
ATOM 761 N N . VAL A 1 97 ? -1.774 -13.984 -12.93 1 97.62 97 VAL A N 1
ATOM 762 C CA . VAL A 1 97 ? -1.27 -14.977 -11.992 1 97.62 97 VAL A CA 1
ATOM 763 C C . VAL A 1 97 ? 0.212 -15.234 -12.266 1 97.62 97 VAL A C 1
ATOM 765 O O . VAL A 1 97 ? 1.019 -15.281 -11.328 1 97.62 97 VAL A O 1
ATOM 768 N N . ASP A 1 98 ? 0.528 -15.375 -13.562 1 96.75 98 ASP A N 1
ATOM 769 C CA . ASP A 1 98 ? 1.926 -15.625 -13.906 1 96.75 98 ASP A CA 1
ATOM 770 C C . ASP A 1 98 ? 2.822 -14.508 -13.375 1 96.75 98 ASP A C 1
ATOM 772 O O . ASP A 1 98 ? 3.896 -14.766 -12.836 1 96.75 98 ASP A O 1
ATOM 776 N N . ASN A 1 99 ? 2.404 -13.32 -13.594 1 97.5 99 ASN A N 1
ATOM 777 C CA . ASN A 1 99 ? 3.176 -12.18 -13.094 1 97.5 99 ASN A CA 1
ATOM 778 C C . ASN A 1 99 ? 3.264 -12.188 -11.57 1 97.5 99 ASN A C 1
ATOM 780 O O . ASN A 1 99 ? 4.324 -11.93 -11.008 1 97.5 99 ASN A O 1
ATOM 784 N N . PHE A 1 100 ? 2.16 -12.492 -10.898 1 98.44 100 PHE A N 1
ATOM 785 C CA . PHE A 1 100 ? 2.148 -12.523 -9.445 1 98.44 100 PHE A CA 1
ATOM 786 C C . PHE A 1 100 ? 3.143 -13.547 -8.914 1 98.44 100 PHE A C 1
ATOM 788 O O . PHE A 1 100 ? 3.881 -13.273 -7.961 1 98.44 100 PHE A O 1
ATOM 795 N N . VAL A 1 101 ? 3.219 -14.68 -9.477 1 98.19 101 VAL A N 1
ATOM 796 C CA . VAL A 1 101 ? 4.164 -15.719 -9.07 1 98.19 101 VAL A CA 1
ATOM 797 C C . VAL A 1 101 ? 5.594 -15.219 -9.25 1 98.19 101 VAL A C 1
ATOM 799 O O . VAL A 1 101 ? 6.445 -15.422 -8.383 1 98.19 101 VAL A O 1
ATOM 802 N N . ARG A 1 102 ? 5.824 -14.562 -10.375 1 97.06 102 ARG A N 1
ATOM 803 C CA . ARG A 1 102 ? 7.164 -14.031 -10.625 1 97.06 102 ARG A CA 1
ATOM 804 C C . ARG A 1 102 ? 7.547 -12.992 -9.578 1 97.06 102 ARG A C 1
ATOM 806 O O . ARG A 1 102 ? 8.695 -12.953 -9.125 1 97.06 102 ARG A O 1
ATOM 813 N N . VAL A 1 103 ? 6.66 -12.156 -9.25 1 97.88 103 VAL A N 1
ATOM 814 C CA . VAL A 1 103 ? 6.91 -11.141 -8.234 1 97.88 103 VAL A CA 1
ATOM 815 C C . VAL A 1 103 ? 7.219 -11.82 -6.898 1 97.88 103 VAL A C 1
ATOM 817 O O . VAL A 1 103 ? 8.188 -11.469 -6.227 1 97.88 103 VAL A O 1
ATOM 820 N N . LEU A 1 104 ? 6.422 -12.797 -6.508 1 98.06 104 LEU A N 1
ATOM 821 C CA . LEU A 1 104 ? 6.641 -13.516 -5.258 1 98.06 104 LEU A CA 1
ATOM 822 C C . LEU A 1 104 ? 7.992 -14.227 -5.27 1 98.06 104 LEU A C 1
ATOM 824 O O . LEU A 1 104 ? 8.68 -14.273 -4.246 1 98.06 104 LEU A O 1
ATOM 828 N N . ALA A 1 105 ? 8.336 -14.758 -6.398 1 97 105 ALA A N 1
ATOM 829 C CA . ALA A 1 105 ? 9.641 -15.398 -6.531 1 97 105 ALA A CA 1
ATOM 830 C C . ALA A 1 105 ? 10.773 -14.391 -6.336 1 97 105 ALA A C 1
ATOM 832 O O . ALA A 1 105 ? 11.758 -14.68 -5.648 1 97 105 ALA A O 1
ATOM 833 N N . ALA A 1 106 ? 10.602 -13.25 -6.957 1 96.06 106 ALA A N 1
ATOM 834 C CA . ALA A 1 106 ? 11.609 -12.203 -6.793 1 96.06 106 ALA A CA 1
ATOM 835 C C . ALA A 1 106 ? 11.734 -11.781 -5.328 1 96.06 106 ALA A C 1
ATOM 837 O O . ALA A 1 106 ? 12.844 -11.672 -4.801 1 96.06 106 ALA A O 1
ATOM 838 N N . ILE A 1 107 ? 10.656 -11.57 -4.719 1 97.25 107 ILE A N 1
ATOM 839 C CA . ILE A 1 107 ? 10.625 -11.195 -3.311 1 97.25 107 ILE A CA 1
ATOM 840 C C . ILE A 1 107 ? 11.312 -12.266 -2.469 1 97.25 107 ILE A C 1
ATOM 842 O O . ILE A 1 107 ? 12.086 -11.945 -1.562 1 97.25 107 ILE A O 1
ATOM 846 N N . HIS A 1 108 ? 11.047 -13.5 -2.732 1 96.88 108 HIS A N 1
ATOM 847 C CA . HIS A 1 108 ? 11.648 -14.625 -2.031 1 96.88 108 HIS A CA 1
ATOM 848 C C . HIS A 1 108 ? 13.164 -14.648 -2.229 1 96.88 108 HIS A C 1
ATOM 850 O O . HIS A 1 108 ? 13.914 -14.812 -1.267 1 96.88 108 HIS A O 1
ATOM 856 N N . GLU A 1 109 ? 13.555 -14.492 -3.428 1 95.12 109 GLU A N 1
ATOM 857 C CA . GLU A 1 109 ? 14.984 -14.5 -3.746 1 95.12 109 GLU A CA 1
ATOM 858 C C . GLU A 1 109 ? 15.711 -13.359 -3.031 1 95.12 109 GLU A C 1
ATOM 860 O O . GLU A 1 109 ? 16.875 -13.508 -2.65 1 95.12 109 GLU A O 1
ATOM 865 N N . GLU A 1 110 ? 15.047 -12.297 -2.91 1 95.56 110 GLU A N 1
ATOM 866 C CA . GLU A 1 110 ? 15.609 -11.141 -2.225 1 95.56 110 GLU A CA 1
ATOM 867 C C . GLU A 1 110 ? 15.602 -11.336 -0.71 1 95.56 110 GLU A C 1
ATOM 869 O O . GLU A 1 110 ? 16.109 -10.5 0.033 1 95.56 110 GLU A O 1
ATOM 874 N N . GLY A 1 111 ? 15.008 -12.406 -0.234 1 95.75 111 GLY A N 1
ATOM 875 C CA . GLY A 1 111 ? 14.922 -12.672 1.192 1 95.75 111 GLY A CA 1
ATOM 876 C C . GLY A 1 111 ? 13.891 -11.82 1.899 1 95.75 111 GLY A C 1
ATOM 877 O O . GLY A 1 111 ? 13.977 -11.602 3.109 1 95.75 111 GLY A O 1
ATOM 878 N N . GLN A 1 112 ? 12.906 -11.336 1.153 1 96.56 112 GLN A N 1
ATOM 879 C CA . GLN A 1 112 ? 11.992 -10.352 1.724 1 96.56 112 GLN A CA 1
ATOM 880 C C . GLN A 1 112 ? 10.594 -10.938 1.903 1 96.56 112 GLN A C 1
ATOM 882 O O . GLN A 1 112 ? 9.695 -10.266 2.414 1 96.56 112 GLN A O 1
ATOM 887 N N . LEU A 1 113 ? 10.359 -12.203 1.538 1 97.38 113 LEU A N 1
ATOM 888 C CA . LEU A 1 113 ? 9.023 -12.781 1.536 1 97.38 113 LEU A CA 1
ATOM 889 C C . LEU A 1 113 ? 8.414 -12.758 2.936 1 97.38 113 LEU A C 1
ATOM 891 O O . LEU A 1 113 ? 7.289 -12.297 3.123 1 97.38 113 LEU A O 1
ATOM 895 N N . THR A 1 114 ? 9.164 -13.109 3.969 1 95.81 114 THR A N 1
ATOM 896 C CA . THR A 1 114 ? 8.641 -13.219 5.324 1 95.81 114 THR A CA 1
ATOM 897 C C . THR A 1 114 ? 8.547 -11.844 5.98 1 95.81 114 THR A C 1
ATOM 899 O O . THR A 1 114 ? 7.957 -11.695 7.051 1 95.81 114 THR A O 1
ATOM 902 N N . THR A 1 115 ? 9.18 -10.875 5.43 1 94.94 115 THR A N 1
ATOM 903 C CA . THR A 1 115 ? 9.078 -9.492 5.887 1 94.94 115 THR A CA 1
ATOM 904 C C . THR A 1 115 ? 7.828 -8.82 5.324 1 94.94 115 THR A C 1
ATOM 906 O O . THR A 1 115 ? 7.164 -8.055 6.02 1 94.94 115 THR A O 1
ATOM 909 N N . ILE A 1 116 ? 7.504 -9.141 4.109 1 96.62 116 ILE A N 1
ATOM 910 C CA . ILE A 1 116 ? 6.453 -8.445 3.377 1 96.62 116 ILE A CA 1
ATOM 911 C C . ILE A 1 116 ? 5.113 -9.141 3.605 1 96.62 116 ILE A C 1
ATOM 913 O O . ILE A 1 116 ? 4.09 -8.477 3.787 1 96.62 116 ILE A O 1
ATOM 917 N N . LEU A 1 117 ? 5.082 -10.43 3.598 1 97.69 117 LEU A N 1
ATOM 918 C CA . LEU A 1 117 ? 3.836 -11.164 3.762 1 97.69 117 LEU A CA 1
ATOM 919 C C . LEU A 1 117 ? 3.553 -11.43 5.238 1 97.69 117 LEU A C 1
ATOM 921 O O . LEU A 1 117 ? 4.441 -11.297 6.078 1 97.69 117 LEU A O 1
ATOM 925 N N . ASN A 1 118 ? 2.33 -11.797 5.547 1 96.88 118 ASN A N 1
ATOM 926 C CA . ASN A 1 118 ? 1.918 -12.117 6.914 1 96.88 118 ASN A CA 1
ATOM 927 C C . ASN A 1 118 ? 1.965 -13.617 7.18 1 96.88 118 ASN A C 1
ATOM 929 O O . ASN A 1 118 ? 1.469 -14.406 6.379 1 96.88 118 ASN A O 1
ATOM 933 N N . ARG A 1 119 ? 2.498 -13.945 8.273 1 96.94 119 ARG A N 1
ATOM 934 C CA . ARG A 1 119 ? 2.547 -15.352 8.656 1 96.94 119 ARG A CA 1
ATOM 935 C C . ARG A 1 119 ? 1.161 -15.867 9.031 1 96.94 119 ARG A C 1
ATOM 937 O O . ARG A 1 119 ? 0.403 -15.18 9.719 1 96.94 119 ARG A O 1
ATOM 944 N N . LEU A 1 120 ? 0.809 -17.062 8.531 1 94.75 120 LEU A N 1
ATOM 945 C CA . LEU A 1 120 ? -0.447 -17.703 8.891 1 94.75 120 LEU A CA 1
ATOM 946 C C . LEU A 1 120 ? -0.225 -18.766 9.977 1 94.75 120 LEU A C 1
ATOM 948 O O . LEU A 1 120 ? 0.645 -19.625 9.844 1 94.75 120 LEU A O 1
ATOM 952 N N . ASP A 1 121 ? -0.448 -18.375 11.234 1 84.31 121 ASP A N 1
ATOM 953 C CA . ASP A 1 121 ? -0.261 -19.328 12.328 1 84.31 121 ASP A CA 1
ATOM 954 C C . ASP A 1 121 ? -1.273 -20.469 12.242 1 84.31 121 ASP A C 1
ATOM 956 O O . ASP A 1 121 ? -2.41 -20.266 11.812 1 84.31 121 ASP A O 1
ATOM 960 N N . GLU A 1 122 ? -0.739 -21.516 12.289 1 64.38 122 GLU A N 1
ATOM 961 C CA . GLU A 1 122 ? -1.601 -22.703 12.352 1 64.38 122 GLU A CA 1
ATOM 962 C C . GLU A 1 122 ? -2.633 -22.578 13.469 1 64.38 122 GLU A C 1
ATOM 964 O O . GLU A 1 122 ? -2.332 -22.047 14.547 1 64.38 122 GLU A O 1
ATOM 969 N N . ALA A 1 123 ? -3.877 -22.312 13.281 1 51.44 123 ALA A N 1
ATOM 970 C CA . ALA A 1 123 ? -4.812 -22.469 14.391 1 51.44 123 ALA A CA 1
ATOM 971 C C . ALA A 1 123 ? -4.297 -23.484 15.398 1 51.44 123 ALA A C 1
ATOM 973 O O . ALA A 1 123 ? -3.807 -24.547 15.016 1 51.44 123 ALA A O 1
ATOM 974 N N . ALA A 1 124 ? -3.895 -23.172 16.594 1 45.47 124 ALA A N 1
ATOM 975 C CA . ALA A 1 124 ? -3.838 -24.203 17.641 1 45.47 124 ALA A CA 1
ATOM 976 C C . ALA A 1 124 ? -4.977 -25.203 17.484 1 45.47 124 ALA A C 1
ATOM 978 O O . ALA A 1 124 ? -6.129 -24.812 17.297 1 45.47 124 ALA A O 1
ATOM 979 N N . GLY A 1 125 ? -4.855 -26.453 17.125 1 40.16 125 GLY A N 1
ATOM 980 C CA . GLY A 1 125 ? -5.844 -27.484 17.391 1 40.16 125 GLY A CA 1
ATOM 981 C C . GLY A 1 125 ? -6.676 -27.219 18.625 1 40.16 125 GLY A C 1
ATOM 982 O O . GLY A 1 125 ? -6.141 -27.094 19.734 1 40.16 125 GLY A O 1
ATOM 983 N N . SER A 1 126 ? -7.773 -26.469 18.594 1 41.78 126 SER A N 1
ATOM 984 C CA . SER A 1 126 ? -8.719 -26.75 19.672 1 41.78 126 SER A CA 1
ATOM 985 C C . SER A 1 126 ? -8.719 -28.234 20.031 1 41.78 126 SER A C 1
ATOM 987 O O . SER A 1 126 ? -8.945 -29.094 19.172 1 41.78 126 SER A O 1
ATOM 989 N N . SER A 1 127 ? -7.77 -28.766 20.906 1 37.16 127 SER A N 1
ATOM 990 C CA . SER A 1 127 ? -8.047 -30.016 21.609 1 37.16 127 SER A CA 1
ATOM 991 C C . SER A 1 127 ? -9.523 -30.125 21.984 1 37.16 127 SER A C 1
ATOM 993 O O . SER A 1 127 ? -10.039 -29.312 22.75 1 37.16 127 SER A O 1
ATOM 995 N N . ALA A 1 128 ? -10.43 -30.531 21.188 1 35.25 128 ALA A N 1
ATOM 996 C CA . ALA A 1 128 ? -11.641 -31.219 21.641 1 35.25 128 ALA A CA 1
ATOM 997 C C . ALA A 1 128 ? -11.328 -32.219 22.734 1 35.25 128 ALA A C 1
ATOM 999 O O . ALA A 1 128 ? -10.695 -33.25 22.484 1 35.25 128 ALA A O 1
ATOM 1000 N N . GLY A 1 129 ? -10.883 -31.781 23.953 1 28.41 129 GLY A N 1
ATOM 1001 C CA . GLY A 1 129 ? -11.141 -32.688 25.047 1 28.41 129 GLY A CA 1
ATOM 1002 C C . GLY A 1 129 ? -12.523 -33.312 25 1 28.41 129 GLY A C 1
ATOM 1003 O O . GLY A 1 129 ? -13.523 -32.594 25.016 1 28.41 129 GLY A O 1
ATOM 1004 N N . VAL A 1 130 ? -12.555 -34.5 24.406 1 27.05 130 VAL A N 1
ATOM 1005 C CA . VAL A 1 130 ? -13.516 -35.438 24.969 1 27.05 130 VAL A CA 1
ATOM 1006 C C . VAL A 1 130 ? -13.297 -35.562 26.469 1 27.05 130 VAL A C 1
ATOM 1008 O O . VAL A 1 130 ? -12.172 -35.406 26.969 1 27.05 130 VAL A O 1
ATOM 1011 N N . MET B 1 1 ? -22.734 16.25 1.505 1 36.06 1 MET B N 1
ATOM 1012 C CA . MET B 1 1 ? -21.891 15.367 2.305 1 36.06 1 MET B CA 1
ATOM 1013 C C . MET B 1 1 ? -20.891 16.172 3.131 1 36.06 1 MET B C 1
ATOM 1015 O O . MET B 1 1 ? -20.141 16.969 2.586 1 36.06 1 MET B O 1
ATOM 1019 N N . LYS B 1 2 ? -21.156 16.406 4.309 1 41.66 2 LYS B N 1
ATOM 1020 C CA . LYS B 1 2 ? -20.484 17.391 5.164 1 41.66 2 LYS B CA 1
ATOM 1021 C C . LYS B 1 2 ? -18.969 17.219 5.109 1 41.66 2 LYS B C 1
ATOM 1023 O O . LYS B 1 2 ? -18.453 16.125 5.344 1 41.66 2 LYS B O 1
ATOM 1028 N N . ARG B 1 3 ? -18.203 17.875 4.289 1 49.12 3 ARG B N 1
ATOM 1029 C CA . ARG B 1 3 ? -16.75 17.953 4.34 1 49.12 3 ARG B CA 1
ATOM 1030 C C . ARG B 1 3 ? -16.266 18.125 5.777 1 49.12 3 ARG B C 1
ATOM 1032 O O . ARG B 1 3 ? -16.578 19.125 6.43 1 49.12 3 ARG B O 1
ATOM 1039 N N . SER B 1 4 ? -16.266 17.062 6.535 1 54.88 4 SER B N 1
ATOM 1040 C CA . SER B 1 4 ? -15.852 17.281 7.918 1 54.88 4 SER B CA 1
ATOM 1041 C C . SER B 1 4 ? -14.617 18.172 7.996 1 54.88 4 SER B C 1
ATOM 1043 O O . SER B 1 4 ? -13.617 17.922 7.324 1 54.88 4 SER B O 1
ATOM 1045 N N . SER B 1 5 ? -14.805 19.344 8.242 1 78 5 SER B N 1
ATOM 1046 C CA . SER B 1 5 ? -13.836 20.438 8.305 1 78 5 SER B CA 1
ATOM 1047 C C . SER B 1 5 ? -12.836 20.219 9.438 1 78 5 SER B C 1
ATOM 1049 O O . SER B 1 5 ? -13.219 19.797 10.531 1 78 5 SER B O 1
ATOM 1051 N N . VAL B 1 6 ? -11.586 19.938 9.109 1 91.56 6 VAL B N 1
ATOM 1052 C CA . VAL B 1 6 ? -10.516 19.922 10.102 1 91.56 6 VAL B CA 1
ATOM 1053 C C . VAL B 1 6 ? -10.242 21.344 10.578 1 91.56 6 VAL B C 1
ATOM 1055 O O . VAL B 1 6 ? -10.109 22.266 9.773 1 91.56 6 VAL B O 1
ATOM 1058 N N . THR B 1 7 ? -10.406 21.531 11.93 1 94.88 7 THR B N 1
ATOM 1059 C CA . THR B 1 7 ? -10.062 22.844 12.484 1 94.88 7 THR B CA 1
ATOM 1060 C C . THR B 1 7 ? -8.555 22.953 12.703 1 94.88 7 THR B C 1
ATOM 1062 O O . THR B 1 7 ? -7.996 22.328 13.594 1 94.88 7 THR B O 1
ATOM 1065 N N . VAL B 1 8 ? -7.953 23.797 11.945 1 96.81 8 VAL B N 1
ATOM 1066 C CA . VAL B 1 8 ? -6.52 24.047 12.062 1 96.81 8 VAL B CA 1
ATOM 1067 C C . VAL B 1 8 ? -6.27 25.203 13.023 1 96.81 8 VAL B C 1
ATOM 1069 O O . VAL B 1 8 ? -6.758 26.312 12.805 1 96.81 8 VAL B O 1
ATOM 1072 N N . LEU B 1 9 ? -5.555 24.891 14.023 1 97.62 9 LEU B N 1
ATOM 1073 C CA . LEU B 1 9 ? -5.242 25.906 15.039 1 97.62 9 LEU B CA 1
ATOM 1074 C C . LEU B 1 9 ? -4.039 26.734 14.617 1 97.62 9 LEU B C 1
ATOM 1076 O O . LEU B 1 9 ? -4 27.953 14.859 1 97.62 9 LEU B O 1
ATOM 1080 N N . SER B 1 10 ? -3.018 26.172 14.039 1 97.75 10 SER B N 1
ATOM 1081 C CA . SER B 1 10 ? -1.825 26.828 13.516 1 97.75 10 SER B CA 1
ATOM 1082 C C . SER B 1 10 ? -1.126 25.953 12.484 1 97.75 10 SER B C 1
ATOM 1084 O O . SER B 1 10 ? -1.333 24.734 12.445 1 97.75 10 SER B O 1
ATOM 1086 N N . GLN B 1 11 ? -0.373 26.547 11.602 1 97.5 11 GLN B N 1
ATOM 1087 C CA . GLN B 1 11 ? 0.45 25.797 10.656 1 97.5 11 GLN B CA 1
ATOM 1088 C C . GLN B 1 11 ? 1.628 26.641 10.172 1 97.5 11 GLN B C 1
ATOM 1090 O O . GLN B 1 11 ? 1.53 27.875 10.094 1 97.5 11 GLN B O 1
ATOM 1095 N N . GLY B 1 12 ? 2.73 26 9.93 1 96.44 12 GLY B N 1
ATOM 1096 C CA . GLY B 1 12 ? 3.922 26.672 9.438 1 96.44 12 GLY B CA 1
ATOM 1097 C C . GLY B 1 12 ? 5.176 25.828 9.555 1 96.44 12 GLY B C 1
ATOM 1098 O O . GLY B 1 12 ? 5.133 24.703 10.062 1 96.44 12 GLY B O 1
ATOM 1099 N N . TRP B 1 13 ? 6.227 26.391 8.977 1 96 13 TRP B N 1
ATOM 1100 C CA . TRP B 1 13 ? 7.52 25.719 9 1 96 13 TRP B CA 1
ATOM 1101 C C . TRP B 1 13 ? 8.125 25.734 10.406 1 96 13 TRP B C 1
ATOM 1103 O O . TRP B 1 13 ? 8.062 26.766 11.094 1 96 13 TRP B O 1
ATOM 1113 N N . ASP B 1 14 ? 8.586 24.641 10.805 1 94.88 14 ASP B N 1
ATOM 1114 C CA . ASP B 1 14 ? 9.359 24.422 12.023 1 94.88 14 ASP B CA 1
ATOM 1115 C C . ASP B 1 14 ? 10.648 23.656 11.734 1 94.88 14 ASP B C 1
ATOM 1117 O O . ASP B 1 14 ? 10.719 22.453 11.953 1 94.88 14 ASP B O 1
ATOM 1121 N N . GLY B 1 15 ? 11.719 24.484 11.297 1 93.81 15 GLY B N 1
ATOM 1122 C CA . GLY B 1 15 ? 12.906 23.844 10.781 1 93.81 15 GLY B CA 1
ATOM 1123 C C . GLY B 1 15 ? 12.656 23.047 9.516 1 93.81 15 GLY B C 1
ATOM 1124 O O . GLY B 1 15 ? 12.086 23.562 8.555 1 93.81 15 GLY B O 1
ATOM 1125 N N . PRO B 1 16 ? 13.117 21.812 9.555 1 92.56 16 PRO B N 1
ATOM 1126 C CA . PRO B 1 16 ? 12.922 21 8.352 1 92.56 16 PRO B CA 1
ATOM 1127 C C . PRO B 1 16 ? 11.5 20.469 8.219 1 92.56 16 PRO B C 1
ATOM 1129 O O . PRO B 1 16 ? 11.156 19.844 7.211 1 92.56 16 PRO B O 1
ATOM 1132 N N . PHE B 1 17 ? 10.711 20.797 9.242 1 95.88 17 PHE B N 1
ATOM 1133 C CA . PHE B 1 17 ? 9.367 20.234 9.242 1 95.88 17 PHE B CA 1
ATOM 1134 C C . PHE B 1 17 ? 8.328 21.297 8.914 1 95.88 17 PHE B C 1
ATOM 1136 O O . PHE B 1 17 ? 8.5 22.469 9.273 1 95.88 17 PHE B O 1
ATOM 1143 N N . TYR B 1 18 ? 7.352 20.953 8.203 1 97.94 18 TYR B N 1
ATOM 1144 C CA . TYR B 1 18 ? 6.113 21.719 8.156 1 97.94 18 TYR B CA 1
ATOM 1145 C C . TYR B 1 18 ? 5.086 21.156 9.133 1 97.94 18 TYR B C 1
ATOM 1147 O O . TYR B 1 18 ? 4.688 20 9.023 1 97.94 18 TYR B O 1
ATOM 1155 N N . ARG B 1 19 ? 4.621 21.984 10.047 1 98.12 19 ARG B N 1
ATOM 1156 C CA . ARG B 1 19 ? 3.779 21.516 11.148 1 98.12 19 ARG B CA 1
ATOM 1157 C C . ARG B 1 19 ? 2.367 22.078 11.031 1 98.12 19 ARG B C 1
ATOM 1159 O O . ARG B 1 19 ? 2.184 23.25 10.711 1 98.12 19 ARG B O 1
ATOM 1166 N N . VAL B 1 20 ? 1.412 21.203 11.242 1 98.38 20 VAL B N 1
ATOM 1167 C CA . VAL B 1 20 ? 0.004 21.578 11.305 1 98.38 20 VAL B CA 1
ATOM 1168 C C . VAL B 1 20 ? -0.588 21.125 12.641 1 98.38 20 VAL B C 1
ATOM 1170 O O . VAL B 1 20 ? -0.614 19.922 12.945 1 98.38 20 VAL B O 1
ATOM 1173 N N . ARG B 1 21 ? -1.059 22.031 13.367 1 98.19 21 ARG B N 1
ATOM 1174 C CA . ARG B 1 21 ? -1.728 21.719 14.633 1 98.19 21 ARG B CA 1
ATOM 1175 C C . ARG B 1 21 ? -3.242 21.812 14.484 1 98.19 21 ARG B C 1
ATOM 1177 O O . ARG B 1 21 ? -3.766 22.797 13.977 1 98.19 21 ARG B O 1
ATOM 1184 N N . THR B 1 22 ? -3.867 20.734 14.898 1 97.88 22 THR B N 1
ATOM 1185 C CA . THR B 1 22 ? -5.324 20.688 14.906 1 97.88 22 THR B CA 1
ATOM 1186 C C . THR B 1 22 ? -5.852 20.547 16.328 1 97.88 22 THR B C 1
ATOM 1188 O O . THR B 1 22 ? -5.07 20.469 17.281 1 97.88 22 THR B O 1
ATOM 1191 N N . LEU B 1 23 ? -7.18 20.594 16.422 1 95.25 23 LEU B N 1
ATOM 1192 C CA . LEU B 1 23 ? -7.773 20.359 17.734 1 95.25 23 LEU B CA 1
ATOM 1193 C C . LEU B 1 23 ? -7.496 18.938 18.203 1 95.25 23 LEU B C 1
ATOM 1195 O O . LEU B 1 23 ? -7.344 18.688 19.406 1 95.25 23 LEU B O 1
ATOM 1199 N N . SER B 1 24 ? -7.32 18.016 17.312 1 95.31 24 SER B N 1
ATOM 1200 C CA . SER B 1 24 ? -7.277 16.594 17.641 1 95.31 24 SER B CA 1
ATOM 1201 C C . SER B 1 24 ? -5.844 16.078 17.719 1 95.31 24 SER B C 1
ATOM 1203 O O . SER B 1 24 ? -5.562 15.133 18.453 1 95.31 24 SER B O 1
ATOM 1205 N N . PHE B 1 25 ? -4.984 16.672 16.906 1 97.81 25 PHE B N 1
ATOM 1206 C CA . PHE B 1 25 ? -3.611 16.188 16.859 1 97.81 25 PHE B CA 1
ATOM 1207 C C . PHE B 1 25 ? -2.703 17.172 16.156 1 97.81 25 PHE B C 1
ATOM 1209 O O . PHE B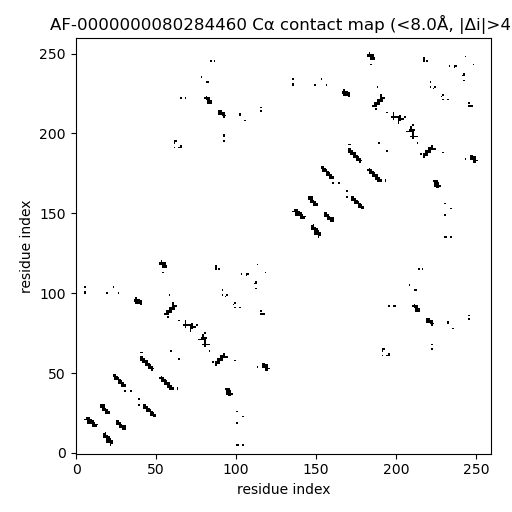 1 25 ? -3.176 18.172 15.602 1 97.81 25 PHE B O 1
ATOM 1216 N N . GLU B 1 26 ? -1.421 16.875 16.281 1 98.38 26 GLU B N 1
ATOM 1217 C CA . GLU B 1 26 ? -0.402 17.609 15.531 1 98.38 26 GLU B CA 1
ATOM 1218 C C . GLU B 1 26 ? 0.283 16.719 14.5 1 98.38 26 GLU B C 1
ATOM 1220 O O . GLU B 1 26 ? 0.586 15.555 14.781 1 98.38 26 GLU B O 1
ATOM 1225 N N . VAL B 1 27 ? 0.525 17.312 13.328 1 98.62 27 VAL B N 1
ATOM 1226 C CA . VAL B 1 27 ? 1.205 16.578 12.266 1 98.62 27 VAL B CA 1
ATOM 1227 C C . VAL B 1 27 ? 2.451 17.344 11.828 1 98.62 27 VAL B C 1
ATOM 1229 O O . VAL B 1 27 ? 2.412 18.562 11.664 1 98.62 27 VAL B O 1
ATOM 1232 N N . ALA B 1 28 ? 3.543 16.578 11.664 1 98.5 28 ALA B N 1
ATOM 1233 C CA . ALA B 1 28 ? 4.781 17.125 11.125 1 98.5 28 ALA B CA 1
ATOM 1234 C C . ALA B 1 28 ? 5.18 16.422 9.836 1 98.5 28 ALA B C 1
ATOM 1236 O O . ALA B 1 28 ? 5.25 15.188 9.797 1 98.5 28 ALA B O 1
ATOM 1237 N N . PHE B 1 29 ? 5.422 17.25 8.805 1 98.62 29 PHE B N 1
ATOM 1238 C CA . PHE B 1 29 ? 5.824 16.734 7.496 1 98.62 29 PHE B CA 1
ATOM 1239 C C . PHE B 1 29 ? 7.281 17.062 7.211 1 98.62 29 PHE B C 1
ATOM 1241 O O . PHE B 1 29 ? 7.723 18.203 7.438 1 98.62 29 PHE B O 1
ATOM 1248 N N . LEU B 1 30 ? 8.031 16.094 6.773 1 97.6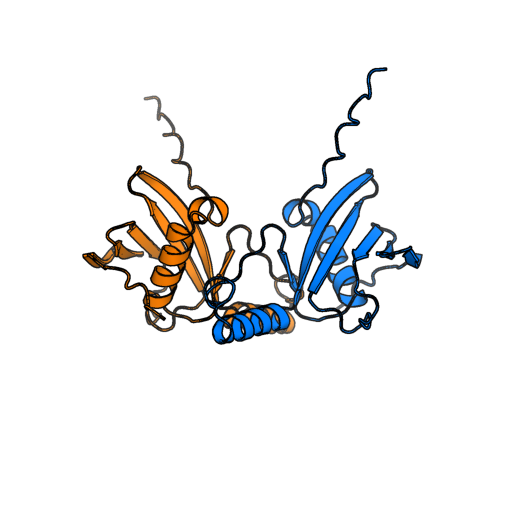2 30 LEU B N 1
ATOM 1249 C CA . LEU B 1 30 ? 9.375 16.344 6.262 1 97.62 30 LEU B CA 1
ATOM 1250 C C . LEU B 1 30 ? 9.344 16.609 4.758 1 97.62 30 LEU B C 1
ATOM 1252 O O . LEU B 1 30 ? 9.508 15.688 3.959 1 97.62 30 LEU B O 1
ATOM 1256 N N . ILE B 1 31 ? 9.203 17.859 4.324 1 95.81 31 ILE B N 1
ATOM 1257 C CA . ILE B 1 31 ? 8.984 18.25 2.936 1 95.81 31 ILE B CA 1
ATOM 1258 C C . ILE B 1 31 ? 10.289 18.797 2.35 1 95.81 31 ILE B C 1
ATOM 1260 O O . ILE B 1 31 ? 10.992 19.562 3.006 1 95.81 31 ILE B O 1
ATOM 1264 N N . GLY B 1 32 ? 10.531 18.375 1.154 1 89 32 GLY B N 1
ATOM 1265 C CA . GLY B 1 32 ? 11.703 18.906 0.485 1 89 32 GLY B CA 1
ATOM 1266 C C . GLY B 1 32 ? 11.625 20.406 0.259 1 89 32 GLY B C 1
ATOM 1267 O O . GLY B 1 32 ? 10.547 20.969 0.056 1 89 32 GLY B O 1
ATOM 1268 N N . ALA B 1 33 ? 12.727 21.125 0.31 1 82.81 33 ALA B N 1
ATOM 1269 C CA . ALA B 1 33 ? 12.836 22.578 0.254 1 82.81 33 ALA B CA 1
ATOM 1270 C C . ALA B 1 33 ? 12.211 23.125 -1.025 1 82.81 33 ALA B C 1
ATOM 1272 O O . ALA B 1 33 ? 11.609 24.203 -1.02 1 82.81 33 ALA B O 1
ATOM 1273 N N . ASP B 1 34 ? 12.188 22.406 -2.049 1 88.75 34 ASP B N 1
ATOM 1274 C CA . ASP B 1 34 ? 11.758 22.953 -3.334 1 88.75 34 ASP B CA 1
ATOM 1275 C C . ASP B 1 34 ? 10.367 22.438 -3.703 1 88.75 34 ASP B C 1
ATOM 1277 O O . ASP B 1 34 ? 9.852 22.75 -4.777 1 88.75 34 ASP B O 1
ATOM 1281 N N . GLU B 1 35 ? 9.734 21.891 -2.711 1 93.5 35 GLU B N 1
ATOM 1282 C CA . GLU B 1 35 ? 8.445 21.297 -3.043 1 93.5 35 GLU B CA 1
ATOM 1283 C C . GLU B 1 35 ? 7.293 22.203 -2.6 1 93.5 35 GLU B C 1
ATOM 1285 O O . GLU B 1 35 ? 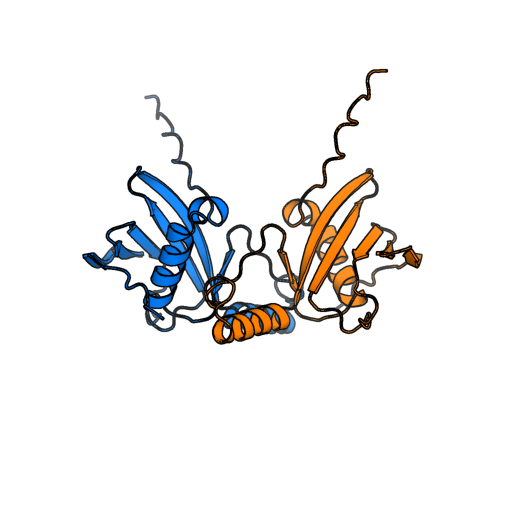7.32 22.75 -1.494 1 93.5 35 GLU B O 1
ATOM 1290 N N . GLU B 1 36 ? 6.348 22.375 -3.559 1 96.69 36 GLU B N 1
ATOM 1291 C CA . GLU B 1 36 ? 5.141 23.109 -3.225 1 96.69 36 GLU B CA 1
ATOM 1292 C C . GLU B 1 36 ? 4.203 22.281 -2.35 1 96.69 36 GLU B C 1
ATOM 1294 O O . GLU B 1 36 ? 3.934 21.125 -2.648 1 96.69 36 GLU B O 1
ATOM 1299 N N . LEU B 1 37 ? 3.633 22.906 -1.327 1 97.12 37 LEU B N 1
ATOM 1300 C CA . LEU B 1 37 ? 2.82 22.219 -0.326 1 97.12 37 LEU B CA 1
ATOM 1301 C C . LEU B 1 37 ? 1.615 21.547 -0.972 1 97.12 37 LEU B C 1
ATOM 1303 O O . LEU B 1 37 ? 1.188 20.469 -0.532 1 97.12 37 LEU B O 1
ATOM 1307 N N . ASP B 1 38 ? 1.019 22.141 -1.986 1 97.44 38 ASP B N 1
ATOM 1308 C CA . ASP B 1 38 ? -0.194 21.594 -2.592 1 97.44 38 ASP B CA 1
ATOM 1309 C C . ASP B 1 38 ? 0.138 20.5 -3.613 1 97.44 38 ASP B C 1
ATOM 1311 O O . ASP B 1 38 ? -0.76 19.859 -4.148 1 97.44 38 ASP B O 1
ATOM 1315 N N . GLN B 1 39 ? 1.405 20.219 -3.85 1 97.75 39 GLN B N 1
ATOM 1316 C CA . GLN B 1 39 ? 1.822 19.234 -4.848 1 97.75 39 GLN B CA 1
ATOM 1317 C C . GLN B 1 39 ? 2.545 18.062 -4.199 1 97.75 39 GLN B C 1
ATOM 1319 O O . GLN B 1 39 ? 2.949 17.125 -4.887 1 97.75 39 GLN B O 1
ATOM 1324 N N . VAL B 1 40 ? 2.75 18.156 -2.934 1 98.12 40 VAL B N 1
ATOM 1325 C CA . VAL B 1 40 ? 3.422 17.062 -2.236 1 98.12 40 VAL B CA 1
ATOM 1326 C C . VAL B 1 40 ? 2.68 15.758 -2.488 1 98.12 40 VAL B C 1
ATOM 1328 O O . VAL B 1 40 ? 1.462 15.68 -2.312 1 98.12 40 VAL B O 1
ATOM 1331 N N . ASN B 1 41 ? 3.383 14.703 -2.947 1 98.31 41 ASN B N 1
ATOM 1332 C CA . ASN B 1 41 ? 2.73 13.445 -3.305 1 98.31 41 ASN B CA 1
ATOM 1333 C C . ASN B 1 41 ? 3.475 12.25 -2.729 1 98.31 41 ASN B C 1
ATOM 1335 O O . ASN B 1 41 ? 3.086 11.102 -2.961 1 98.31 41 ASN B O 1
ATOM 1339 N N . ASN B 1 42 ? 4.543 12.43 -2.016 1 97.94 42 ASN B N 1
ATOM 1340 C CA . ASN B 1 42 ? 5.383 11.461 -1.324 1 97.94 42 ASN B CA 1
ATOM 1341 C C . ASN B 1 42 ? 6.148 12.102 -0.169 1 97.94 42 ASN B C 1
ATOM 1343 O O . ASN B 1 42 ? 7.074 12.883 -0.39 1 97.94 42 ASN B O 1
ATOM 1347 N N . VAL B 1 43 ? 5.777 11.75 1.1 1 98.31 43 VAL B N 1
ATOM 1348 C CA . VAL B 1 43 ? 6.355 12.477 2.223 1 98.31 43 VAL B CA 1
ATOM 1349 C C . VAL B 1 43 ? 6.293 11.617 3.484 1 98.31 43 VAL B C 1
ATOM 1351 O O . VAL B 1 43 ? 5.363 10.828 3.658 1 98.31 43 VAL B O 1
ATOM 1354 N N . ASP B 1 44 ? 7.277 11.797 4.316 1 97.88 44 ASP B N 1
ATOM 1355 C CA . ASP B 1 44 ? 7.223 11.242 5.664 1 97.88 44 ASP B CA 1
ATOM 1356 C C . ASP B 1 44 ? 6.441 12.164 6.602 1 97.88 44 ASP B C 1
ATOM 1358 O O . ASP B 1 44 ? 6.566 13.391 6.527 1 97.88 44 ASP B O 1
ATOM 1362 N N . VAL B 1 45 ? 5.68 11.5 7.531 1 98.38 45 VAL B N 1
ATOM 1363 C CA . VAL B 1 45 ? 4.906 12.297 8.477 1 98.38 45 VAL B CA 1
ATOM 1364 C C . VAL B 1 45 ? 5.016 11.688 9.875 1 98.38 45 VAL B C 1
ATOM 1366 O O . VAL B 1 45 ? 5.219 10.484 10.016 1 98.38 45 VAL B O 1
ATOM 1369 N N . GLU B 1 46 ? 4.922 12.555 10.812 1 98.38 46 GLU B N 1
ATOM 1370 C CA . GLU B 1 46 ? 4.746 12.18 12.211 1 98.38 46 GLU B CA 1
ATOM 1371 C C . GLU B 1 46 ? 3.479 12.805 12.789 1 98.38 46 GLU B C 1
ATOM 1373 O O . GLU B 1 46 ? 3.209 13.984 12.586 1 98.38 46 GLU B O 1
ATOM 1378 N N . VAL B 1 47 ? 2.709 12 13.484 1 98.5 47 VAL B N 1
ATOM 1379 C CA . VAL B 1 47 ? 1.498 12.453 14.164 1 98.5 47 VAL B CA 1
ATOM 1380 C C . VAL B 1 47 ? 1.673 12.336 15.672 1 98.5 47 VAL B C 1
ATOM 1382 O O . VAL B 1 47 ? 2.086 11.289 16.172 1 98.5 47 VAL B O 1
ATOM 1385 N N . ARG B 1 48 ? 1.397 13.344 16.328 1 98.31 48 ARG B N 1
ATOM 1386 C CA . ARG B 1 48 ? 1.372 13.336 17.781 1 98.31 48 ARG B CA 1
ATOM 1387 C C . ARG B 1 48 ? -0.054 13.469 18.312 1 98.31 48 ARG B C 1
ATOM 1389 O O . ARG B 1 48 ? -0.767 14.406 17.953 1 98.31 48 ARG B O 1
ATOM 1396 N N . LEU B 1 49 ? -0.392 12.57 19.172 1 97.69 49 LEU B N 1
ATOM 1397 C CA . LEU B 1 49 ? -1.724 12.586 19.766 1 97.69 49 LEU B CA 1
ATOM 1398 C C . LEU B 1 49 ? -1.705 13.281 21.125 1 97.69 49 LEU B C 1
ATOM 1400 O O . LEU B 1 49 ? -0.636 13.508 21.703 1 97.69 49 LEU B O 1
ATOM 1404 N N . PRO B 1 50 ? -2.881 13.617 21.609 1 95.69 50 PRO B N 1
ATOM 1405 C CA . PRO B 1 50 ? -2.957 14.344 22.891 1 95.69 50 PRO B CA 1
ATOM 1406 C C . PRO B 1 50 ? -2.344 13.562 24.047 1 95.69 50 PRO B C 1
ATOM 1408 O O . PRO B 1 50 ? -1.824 14.156 25 1 95.69 50 PRO B O 1
ATOM 1411 N N . ASP B 1 51 ? -2.326 12.273 23.984 1 95.56 51 ASP B N 1
ATOM 1412 C CA . ASP B 1 51 ? -1.784 11.461 25.062 1 95.56 51 ASP B CA 1
ATOM 1413 C C . ASP B 1 51 ? -0.26 11.398 25 1 95.56 51 ASP B C 1
ATOM 1415 O O . ASP B 1 51 ? 0.376 10.727 25.812 1 95.56 51 ASP B O 1
ATOM 1419 N N . GLY B 1 52 ? 0.256 12.016 24.031 1 95 52 GLY B N 1
ATOM 1420 C CA . GLY B 1 52 ? 1.703 12.109 23.922 1 95 52 GLY B CA 1
ATOM 1421 C C . GLY B 1 52 ? 2.301 11.062 23 1 95 52 GLY B C 1
ATOM 1422 O O . GLY B 1 52 ? 3.479 11.133 22.656 1 95 52 GLY B O 1
ATOM 1423 N N . SER B 1 53 ? 1.52 10.109 22.594 1 97.12 53 SER B N 1
ATOM 1424 C CA . SER B 1 53 ? 2.039 9.07 21.703 1 97.12 53 SER B CA 1
ATOM 1425 C C . SER B 1 53 ? 2.355 9.625 20.328 1 97.12 53 SER B C 1
ATOM 1427 O O . SER B 1 53 ? 1.684 10.539 19.859 1 97.12 53 SER B O 1
ATOM 1429 N N . ARG B 1 54 ? 3.369 9.039 19.719 1 98.06 54 ARG B N 1
ATOM 1430 C CA . ARG B 1 54 ? 3.84 9.461 18.406 1 98.06 54 ARG B CA 1
ATOM 1431 C C . ARG B 1 54 ? 3.729 8.328 17.391 1 98.06 54 ARG B C 1
ATOM 1433 O O . ARG B 1 54 ? 4.016 7.176 17.719 1 98.06 54 ARG B O 1
ATOM 1440 N N . TRP B 1 55 ? 3.275 8.703 16.234 1 97.94 55 TRP B N 1
ATOM 1441 C CA . TRP B 1 55 ? 3.006 7.754 15.164 1 97.94 55 TRP B CA 1
ATOM 1442 C C . TRP B 1 55 ? 3.574 8.25 13.836 1 97.94 55 TRP B C 1
ATOM 1444 O O . TRP B 1 55 ? 3.602 9.461 13.586 1 97.94 55 TRP B O 1
ATOM 1454 N N . SER B 1 56 ? 4.039 7.332 13.023 1 97.81 56 SER B N 1
ATOM 1455 C CA . SER B 1 56 ? 4.676 7.738 11.773 1 97.81 56 SER B CA 1
ATOM 1456 C C . SER B 1 56 ? 4.121 6.957 10.594 1 97.81 56 SER B C 1
ATOM 1458 O O . SER B 1 56 ? 3.609 5.848 10.758 1 97.81 56 SER B O 1
ATOM 1460 N N . ALA B 1 57 ? 4.199 7.559 9.43 1 98 57 ALA B N 1
ATOM 1461 C CA . ALA B 1 57 ? 3.859 6.941 8.148 1 98 57 ALA B CA 1
ATOM 1462 C C . ALA B 1 57 ? 4.578 7.641 7 1 98 57 ALA B C 1
ATOM 1464 O O . ALA B 1 57 ? 5.082 8.758 7.156 1 98 57 ALA B O 1
ATOM 1465 N N . THR B 1 58 ? 4.785 7.008 5.945 1 98 58 THR B N 1
ATOM 1466 C CA . THR B 1 58 ? 5.086 7.613 4.648 1 98 58 THR B CA 1
ATOM 1467 C C . THR B 1 58 ? 3.83 7.68 3.783 1 98 58 THR B C 1
ATOM 1469 O O . THR B 1 58 ? 3.182 6.66 3.539 1 98 58 THR B O 1
ATOM 1472 N N . VAL B 1 59 ? 3.457 8.836 3.391 1 98.5 59 VAL B N 1
ATOM 1473 C CA . VAL B 1 59 ? 2.246 9.039 2.6 1 98.5 59 VAL B CA 1
ATOM 1474 C C . VAL B 1 59 ? 2.611 9.172 1.123 1 98.5 59 VAL B C 1
ATOM 1476 O O . VAL B 1 59 ? 3.479 9.969 0.761 1 98.5 59 VAL B O 1
ATOM 1479 N N . PHE B 1 60 ? 1.907 8.398 0.258 1 98.31 60 PHE B N 1
ATOM 1480 C CA . PHE B 1 60 ? 2.051 8.438 -1.192 1 98.31 60 PHE B CA 1
ATOM 1481 C C . PHE B 1 60 ? 0.7 8.656 -1.864 1 98.31 60 PHE B C 1
ATOM 1483 O O . PHE B 1 60 ? -0.304 8.07 -1.457 1 98.31 60 PHE B O 1
ATOM 1490 N N . THR B 1 61 ? 0.76 9.414 -2.885 1 98.5 61 THR B N 1
ATOM 1491 C CA . THR B 1 61 ? -0.391 9.289 -3.773 1 98.5 61 THR B CA 1
ATOM 1492 C C . THR B 1 61 ? -0.291 8.016 -4.609 1 98.5 61 THR B C 1
ATOM 1494 O O . THR B 1 61 ? 0.81 7.551 -4.914 1 98.5 61 THR B O 1
ATOM 1497 N N . VAL B 1 62 ? -1.429 7.508 -4.992 1 98.38 62 VAL B N 1
ATOM 1498 C CA . VAL B 1 62 ? -1.439 6.324 -5.844 1 98.38 62 VAL B CA 1
ATOM 1499 C C . VAL B 1 62 ? -0.764 6.637 -7.176 1 98.38 62 VAL B C 1
ATOM 1501 O O . VAL B 1 62 ? -0.054 5.797 -7.73 1 98.38 62 VAL B O 1
ATOM 1504 N N . ALA B 1 63 ? -0.922 7.82 -7.676 1 97.38 63 ALA B N 1
ATOM 1505 C CA . ALA B 1 63 ? -0.255 8.242 -8.906 1 97.38 63 ALA B CA 1
ATOM 1506 C C . ALA B 1 63 ? 1.263 8.219 -8.742 1 97.38 63 ALA B C 1
ATOM 1508 O O . ALA B 1 63 ? 1.986 7.848 -9.664 1 97.38 63 ALA B O 1
ATOM 1509 N N . GLU B 1 64 ? 1.754 8.641 -7.621 1 98.19 64 GLU B N 1
ATOM 1510 C CA . GLU B 1 64 ? 3.193 8.625 -7.379 1 98.19 64 GLU B CA 1
ATOM 1511 C C . GLU B 1 64 ? 3.729 7.203 -7.309 1 98.19 64 GLU B C 1
ATOM 1513 O O . GLU B 1 64 ? 4.812 6.914 -7.82 1 98.19 64 GLU B O 1
ATOM 1518 N N . VAL B 1 65 ? 3.014 6.293 -6.645 1 98.06 65 VAL B N 1
ATOM 1519 C CA . VAL B 1 65 ? 3.41 4.891 -6.602 1 98.06 65 VAL B CA 1
ATOM 1520 C C . VAL B 1 65 ? 3.541 4.348 -8.023 1 98.06 65 VAL B C 1
ATOM 1522 O O . VAL B 1 65 ? 4.543 3.715 -8.359 1 98.06 65 VAL B O 1
ATOM 1525 N N . GLU B 1 66 ? 2.549 4.637 -8.836 1 97.5 66 GLU B N 1
ATOM 1526 C CA . GLU B 1 66 ? 2.574 4.207 -10.227 1 97.5 66 GLU B CA 1
ATOM 1527 C C . GLU B 1 66 ? 3.787 4.77 -10.961 1 97.5 66 GLU B C 1
ATOM 1529 O O . GLU B 1 66 ? 4.473 4.047 -11.688 1 97.5 66 GLU B O 1
ATOM 1534 N N . ARG B 1 67 ? 4.039 5.996 -10.766 1 97.44 67 ARG B N 1
ATOM 1535 C CA . ARG B 1 67 ? 5.16 6.66 -11.422 1 97.44 67 ARG B CA 1
ATOM 1536 C C . ARG B 1 67 ? 6.488 6.047 -11 1 97.44 67 ARG B C 1
ATOM 1538 O O . ARG B 1 67 ? 7.367 5.809 -11.828 1 97.44 67 ARG B O 1
ATOM 1545 N N . LEU B 1 68 ? 6.641 5.875 -9.719 1 97.38 68 LEU B N 1
ATOM 1546 C CA . LEU B 1 68 ? 7.867 5.281 -9.195 1 97.38 68 LEU B CA 1
ATOM 1547 C C . LEU B 1 68 ? 8.102 3.9 -9.805 1 97.38 68 LEU B C 1
ATOM 1549 O O . LEU B 1 68 ? 9.203 3.6 -10.273 1 97.38 68 LEU B O 1
ATOM 1553 N N . MET B 1 69 ? 7.074 3.105 -9.859 1 97.44 69 MET B N 1
ATOM 1554 C CA . MET B 1 69 ? 7.211 1.753 -10.398 1 97.44 69 MET B CA 1
ATOM 1555 C C . MET B 1 69 ? 7.562 1.789 -11.883 1 97.44 69 MET B C 1
ATOM 1557 O O . MET B 1 69 ? 8.383 0.994 -12.344 1 97.44 69 MET B O 1
ATOM 1561 N N . ALA B 1 70 ? 6.953 2.65 -12.609 1 96 70 ALA B N 1
ATOM 1562 C CA . ALA B 1 70 ? 7.273 2.82 -14.023 1 96 70 ALA B CA 1
ATOM 1563 C C . ALA B 1 70 ? 8.734 3.24 -14.203 1 96 70 ALA B C 1
ATOM 1565 O O . ALA B 1 70 ? 9.438 2.707 -15.07 1 96 70 ALA B O 1
ATOM 1566 N N . ARG B 1 71 ? 9.141 4.199 -13.414 1 96.88 71 ARG B N 1
ATOM 1567 C CA . ARG B 1 71 ? 10.516 4.668 -13.484 1 96.88 71 ARG B CA 1
ATOM 1568 C C . ARG B 1 71 ? 11.5 3.539 -13.18 1 96.88 71 ARG B C 1
ATOM 1570 O O . ARG B 1 71 ? 12.516 3.387 -13.859 1 96.88 71 ARG B O 1
ATOM 1577 N N . TRP B 1 72 ? 11.234 2.795 -12.156 1 96.62 72 TRP B N 1
ATOM 1578 C CA . TRP B 1 72 ? 12.117 1.708 -11.742 1 96.62 72 TRP B CA 1
ATOM 1579 C C . TRP B 1 72 ? 12.172 0.618 -12.812 1 96.62 72 TRP B C 1
ATOM 1581 O O . TRP B 1 72 ? 13.195 -0.05 -12.969 1 96.62 72 TRP B O 1
ATOM 1591 N N . ALA B 1 73 ? 11.07 0.384 -13.508 1 95.31 73 ALA B N 1
ATOM 1592 C CA . ALA B 1 73 ? 11.07 -0.557 -14.625 1 95.31 73 ALA B CA 1
ATOM 1593 C C . ALA B 1 73 ? 12.078 -0.141 -15.688 1 95.31 73 ALA B C 1
ATOM 1595 O O . ALA B 1 73 ? 12.734 -0.989 -16.297 1 95.31 73 ALA B O 1
ATOM 1596 N N . GLU B 1 74 ? 12.25 1.126 -15.898 1 95.62 74 GLU B N 1
ATOM 1597 C CA . GLU B 1 74 ? 13.164 1.67 -16.906 1 95.62 74 GLU B CA 1
ATOM 1598 C C . GLU B 1 74 ? 14.609 1.608 -16.422 1 95.62 74 GLU B C 1
ATOM 1600 O O . GLU B 1 74 ? 15.508 1.275 -17.203 1 95.62 74 GLU B O 1
ATOM 1605 N N . THR B 1 75 ? 14.836 1.847 -15.172 1 95.81 75 THR B N 1
ATOM 1606 C CA . THR B 1 75 ? 16.188 1.984 -14.648 1 95.81 75 THR B CA 1
ATOM 1607 C C . THR B 1 75 ? 16.719 0.641 -14.148 1 95.81 75 THR B C 1
ATOM 1609 O O . THR B 1 75 ? 17.922 0.468 -13.969 1 95.81 75 THR B O 1
ATOM 1612 N N . GLY B 1 76 ? 15.82 -0.271 -13.828 1 93.56 76 GLY B N 1
ATOM 1613 C CA . GLY B 1 76 ? 16.188 -1.559 -13.266 1 93.56 76 GLY B CA 1
ATOM 1614 C C . GLY B 1 76 ? 16.297 -1.544 -11.758 1 93.56 76 GLY B C 1
ATOM 1615 O O . GLY B 1 76 ? 16.594 -2.566 -11.141 1 93.56 76 GLY B O 1
ATOM 1616 N N . GLU B 1 77 ? 15.984 -0.442 -11.188 1 93.5 77 GLU B N 1
ATOM 1617 C CA . GLU B 1 77 ? 16.031 -0.313 -9.734 1 93.5 77 GLU B CA 1
ATOM 1618 C C . GLU B 1 77 ? 14.82 -0.956 -9.078 1 93.5 77 GLU B C 1
ATOM 1620 O O . GLU B 1 77 ? 13.773 -1.098 -9.711 1 93.5 77 GLU B O 1
ATOM 1625 N N . HIS B 1 78 ? 15.039 -1.344 -7.766 1 92.56 78 HIS B N 1
ATOM 1626 C CA . HIS B 1 78 ? 13.938 -1.897 -6.984 1 92.56 78 HIS B CA 1
ATOM 1627 C C . HIS B 1 78 ? 13.266 -3.053 -7.719 1 92.56 78 HIS B C 1
ATOM 1629 O O . HIS B 1 78 ? 12.047 -3.045 -7.91 1 92.56 78 HIS B O 1
ATOM 1635 N N . SER B 1 79 ? 14.078 -4.039 -8.094 1 91.25 79 SER B N 1
ATOM 1636 C CA . SER B 1 79 ? 13.641 -5.25 -8.773 1 91.25 79 SER B CA 1
ATOM 1637 C C . SER B 1 79 ? 12.875 -4.922 -10.055 1 91.25 79 SER B C 1
ATOM 1639 O O . SER B 1 79 ? 11.906 -5.598 -10.391 1 91.25 79 SER B O 1
ATOM 1641 N N . GLY B 1 80 ? 13.266 -3.787 -10.672 1 94.5 80 GLY B N 1
ATOM 1642 C CA . GLY B 1 80 ? 12.656 -3.381 -11.93 1 94.5 80 GLY B CA 1
ATOM 1643 C C . GLY B 1 80 ? 11.242 -2.854 -11.766 1 94.5 80 GLY B C 1
ATOM 1644 O O . GLY B 1 80 ? 10.422 -2.975 -12.68 1 94.5 80 GLY B O 1
ATOM 1645 N N . GLY B 1 81 ? 10.859 -2.436 -10.633 1 96.44 81 GLY B N 1
ATOM 1646 C CA . GLY B 1 81 ? 9.57 -1.809 -10.398 1 96.44 81 GLY B CA 1
ATOM 1647 C C . GLY B 1 81 ? 8.406 -2.779 -10.5 1 96.44 81 GLY B C 1
ATOM 1648 O O . GLY B 1 81 ? 7.277 -2.377 -10.781 1 96.44 81 GLY B O 1
ATOM 1649 N N . LYS B 1 82 ? 8.703 -4.031 -10.312 1 96.44 82 LYS B N 1
ATOM 1650 C CA . LYS B 1 82 ? 7.664 -5.051 -10.445 1 96.44 82 LYS B CA 1
ATOM 1651 C C . LYS B 1 82 ? 6.691 -4.996 -9.273 1 96.44 82 LYS B C 1
ATOM 1653 O O . LYS B 1 82 ? 5.539 -5.418 -9.398 1 96.44 82 LYS B O 1
ATOM 1658 N N . TYR B 1 83 ? 7.172 -4.602 -8.195 1 97.69 83 TYR B N 1
ATOM 1659 C CA . TYR B 1 83 ? 6.301 -4.465 -7.031 1 97.69 83 TYR B CA 1
ATOM 1660 C C . TYR B 1 83 ? 6.684 -3.25 -6.199 1 97.69 83 TYR B C 1
ATOM 1662 O O . TYR B 1 83 ? 7.797 -2.727 -6.328 1 97.69 83 TYR B O 1
ATOM 1670 N N . PHE B 1 84 ? 5.77 -2.77 -5.457 1 96.94 84 PHE B N 1
ATOM 1671 C CA . PHE B 1 84 ? 5.949 -1.685 -4.5 1 96.94 84 PHE B CA 1
ATOM 1672 C C . PHE B 1 84 ? 5.488 -2.107 -3.109 1 96.94 84 PHE B C 1
ATOM 1674 O O . PHE B 1 84 ? 4.395 -2.658 -2.951 1 96.94 84 PHE B O 1
ATOM 1681 N N . TRP B 1 85 ? 6.344 -1.903 -2.129 1 94.56 85 TRP B N 1
ATOM 1682 C CA . TRP B 1 85 ? 6.012 -2.189 -0.738 1 94.56 85 TRP B CA 1
ATOM 1683 C C . TRP B 1 85 ? 6.664 -1.182 0.199 1 94.56 85 TRP B C 1
ATOM 1685 O O . TRP B 1 85 ? 7.82 -0.796 -0.002 1 94.56 85 TRP B O 1
ATOM 1695 N N . CYS B 1 86 ? 5.867 -0.644 1.082 1 93.31 86 CYS B N 1
ATOM 1696 C CA . CYS B 1 86 ? 6.336 0.218 2.164 1 93.31 86 CYS B CA 1
ATOM 1697 C C . CYS B 1 86 ? 5.707 -0.185 3.492 1 93.31 86 CYS B C 1
ATOM 1699 O O . CYS B 1 86 ? 4.48 -0.188 3.629 1 93.31 86 CYS B O 1
ATOM 1701 N N . SER B 1 87 ? 6.441 -0.53 4.508 1 90.25 87 SER B N 1
ATOM 1702 C CA . SER B 1 87 ? 5.957 -1.065 5.773 1 90.25 87 SER B CA 1
ATOM 1703 C C . SER B 1 87 ? 5.023 -0.081 6.473 1 90.25 87 SER B C 1
ATOM 1705 O O . SER B 1 87 ? 4.059 -0.486 7.117 1 90.25 87 SER B O 1
ATOM 1707 N N . ASP B 1 88 ? 5.25 1.115 6.367 1 93.38 88 ASP B N 1
ATOM 1708 C CA . ASP B 1 88 ? 4.41 2.139 6.98 1 93.38 88 ASP B CA 1
ATOM 1709 C C . ASP B 1 88 ? 3.828 3.078 5.93 1 93.38 88 ASP B C 1
ATOM 1711 O O . ASP B 1 88 ? 3.686 4.277 6.172 1 93.38 88 ASP B O 1
ATOM 1715 N N . GLY B 1 89 ? 3.572 2.57 4.801 1 96.56 89 GLY B N 1
ATOM 1716 C CA . GLY B 1 89 ? 3.043 3.355 3.695 1 96.56 89 GLY B CA 1
ATOM 1717 C C . GLY B 1 89 ? 1.543 3.568 3.781 1 96.56 89 GLY B C 1
ATOM 1718 O O . GLY B 1 89 ? 0.796 2.643 4.102 1 96.56 89 GLY B O 1
ATOM 1719 N N . LEU B 1 90 ? 1.146 4.785 3.621 1 97.75 90 LEU B N 1
ATOM 1720 C CA . LEU B 1 90 ? -0.256 5.156 3.455 1 97.75 90 LEU B CA 1
ATOM 1721 C C . LEU B 1 90 ? -0.509 5.707 2.057 1 97.75 90 LEU B C 1
ATOM 1723 O O . LEU B 1 90 ? 0.129 6.68 1.643 1 97.75 90 LEU B O 1
ATOM 1727 N N . VAL B 1 91 ? -1.415 5.086 1.31 1 98.38 91 VAL B N 1
ATOM 1728 C CA . VAL B 1 91 ? -1.704 5.508 -0.056 1 98.38 91 VAL B CA 1
ATOM 1729 C C . VAL B 1 91 ? -2.941 6.406 -0.069 1 98.38 91 VAL B C 1
ATOM 1731 O O . VAL B 1 91 ? -3.977 6.051 0.502 1 98.38 91 VAL B O 1
ATOM 1734 N N . VAL B 1 92 ? -2.842 7.555 -0.73 1 98.5 92 VAL B N 1
ATOM 1735 C CA . VAL B 1 92 ? -3.947 8.5 -0.777 1 98.5 92 VAL B CA 1
ATOM 1736 C C . VAL B 1 92 ? -4.27 8.852 -2.229 1 98.5 92 VAL B C 1
ATOM 1738 O O . VAL B 1 92 ? -3.475 8.578 -3.131 1 98.5 92 VAL B O 1
ATOM 1741 N N . ARG B 1 93 ? -5.438 9.406 -2.398 1 98.19 93 ARG B N 1
ATOM 1742 C CA . ARG B 1 93 ? -5.914 9.68 -3.75 1 98.19 93 ARG B CA 1
ATOM 1743 C C . ARG B 1 93 ? -5.34 10.992 -4.277 1 98.19 93 ARG B C 1
ATOM 1745 O O . ARG B 1 93 ? -4.867 11.055 -5.414 1 98.19 93 ARG B O 1
ATOM 1752 N N . ASP B 1 94 ? -5.398 12.055 -3.451 1 97.81 94 ASP B N 1
ATOM 1753 C CA . ASP B 1 94 ? -5.066 13.398 -3.914 1 97.81 94 ASP B CA 1
ATOM 1754 C C . ASP B 1 94 ? -3.814 13.922 -3.217 1 97.81 94 ASP B C 1
ATOM 1756 O O . ASP B 1 94 ? -3.572 13.617 -2.049 1 97.81 94 ASP B O 1
ATOM 1760 N N . PRO B 1 95 ? -3.027 14.656 -3.908 1 98.38 95 PRO B N 1
ATOM 1761 C CA . PRO B 1 95 ? -1.818 15.227 -3.311 1 98.38 95 PRO B CA 1
ATOM 1762 C C . PRO B 1 95 ? -2.115 16.422 -2.408 1 98.38 95 PRO B C 1
ATOM 1764 O O . PRO B 1 95 ? -3.25 16.906 -2.371 1 98.38 95 PRO B O 1
ATOM 1767 N N . GLY B 1 96 ? -1.009 16.828 -1.665 1 98.25 96 GLY B N 1
ATOM 1768 C CA . GLY B 1 96 ? -1.057 18.078 -0.928 1 98.25 96 GLY B CA 1
ATOM 1769 C C . GLY B 1 96 ? -1.158 17.891 0.573 1 98.25 96 GLY B C 1
ATOM 1770 O O . GLY B 1 96 ? -1.888 17.016 1.043 1 98.25 96 GLY B O 1
ATOM 1771 N N . VAL B 1 97 ? -0.567 18.797 1.276 1 97.69 97 VAL B N 1
ATOM 1772 C CA . VAL B 1 97 ? -0.488 18.734 2.732 1 97.69 97 VAL B CA 1
ATOM 1773 C C . VAL B 1 97 ? -1.889 18.844 3.33 1 97.69 97 VAL B C 1
ATOM 1775 O O . VAL B 1 97 ? -2.25 18.078 4.227 1 97.69 97 VAL B O 1
ATOM 1778 N N . ASP B 1 98 ? -2.652 19.828 2.785 1 96.81 98 ASP B N 1
ATOM 1779 C CA . ASP B 1 98 ? -4.008 19.984 3.301 1 96.81 98 ASP B CA 1
ATOM 1780 C C . ASP B 1 98 ? -4.809 18.688 3.174 1 96.81 98 ASP B C 1
ATOM 1782 O O . ASP B 1 98 ? -5.523 18.312 4.098 1 96.81 98 ASP B O 1
ATOM 1786 N N . ASN B 1 99 ? -4.715 18.094 2.049 1 97.5 99 ASN B N 1
ATOM 1787 C CA . ASN B 1 99 ? -5.414 16.828 1.846 1 97.5 99 ASN B CA 1
ATOM 1788 C C . ASN B 1 99 ? -4.898 15.742 2.789 1 97.5 99 ASN B C 1
ATOM 1790 O O . ASN B 1 99 ? -5.684 14.984 3.355 1 97.5 99 ASN B O 1
ATOM 1794 N N . PHE B 1 100 ? -3.592 15.656 2.973 1 98.44 100 PHE B N 1
ATOM 1795 C CA . PHE B 1 100 ? -3.01 14.648 3.85 1 98.44 100 PHE B CA 1
ATOM 1796 C C . PHE B 1 100 ? -3.523 14.812 5.273 1 98.44 100 PHE B C 1
ATOM 1798 O O . PHE B 1 100 ? -3.867 13.828 5.93 1 98.44 100 PHE B O 1
ATOM 1805 N N . VAL B 1 101 ? -3.617 15.984 5.766 1 98.19 101 VAL B N 1
ATOM 1806 C CA . VAL B 1 101 ? -4.133 16.25 7.105 1 98.19 101 VAL B CA 1
ATOM 1807 C C . VAL B 1 101 ? -5.582 15.781 7.203 1 98.19 101 VAL B C 1
ATOM 1809 O O . VAL B 1 101 ? -5.977 15.164 8.195 1 98.19 101 VAL B O 1
ATOM 1812 N N . ARG B 1 102 ? -6.34 16.078 6.164 1 97.06 102 ARG B N 1
ATOM 1813 C CA . ARG B 1 102 ? -7.738 15.664 6.164 1 97.06 102 ARG B CA 1
ATOM 1814 C C . ARG B 1 102 ? -7.859 14.141 6.203 1 97.06 102 ARG B C 1
ATOM 1816 O O . ARG B 1 102 ? -8.727 13.602 6.891 1 97.06 102 ARG B O 1
ATOM 1823 N N . VAL B 1 103 ? -7.074 13.492 5.461 1 97.81 103 VAL B N 1
ATOM 1824 C CA . VAL B 1 103 ? -7.078 12.031 5.453 1 97.81 103 VAL B CA 1
ATOM 1825 C C . VAL B 1 103 ? -6.723 11.508 6.844 1 97.81 103 VAL B C 1
ATOM 1827 O O . VAL B 1 103 ? -7.402 10.625 7.371 1 97.81 103 VAL B O 1
ATOM 1830 N N . LEU B 1 104 ? -5.684 12.039 7.449 1 98 104 LEU B N 1
ATOM 1831 C CA . LEU B 1 104 ? -5.27 11.617 8.781 1 98 104 LEU B CA 1
ATOM 1832 C C . LEU B 1 104 ? -6.375 11.883 9.797 1 98 104 LEU B C 1
ATOM 1834 O O . LEU B 1 104 ? -6.594 11.078 10.711 1 98 104 LEU B O 1
ATOM 1838 N N . ALA B 1 105 ? -7.039 13 9.633 1 96.94 105 ALA B N 1
ATOM 1839 C CA . ALA B 1 105 ? -8.156 13.305 10.523 1 96.94 105 ALA B CA 1
ATOM 1840 C C . ALA B 1 105 ? -9.281 12.281 10.367 1 96.94 105 ALA B C 1
ATOM 1842 O O . ALA B 1 105 ? -9.852 11.82 11.359 1 96.94 105 ALA B O 1
ATOM 1843 N N . ALA B 1 106 ? -9.57 11.953 9.133 1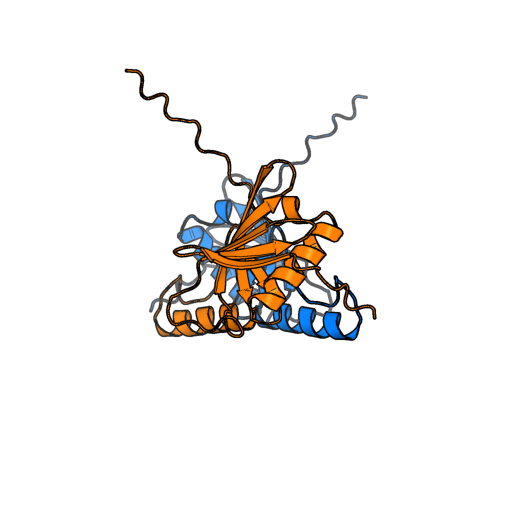 95.94 106 ALA B N 1
ATOM 1844 C CA . ALA B 1 106 ? -10.594 10.945 8.883 1 95.94 106 ALA B CA 1
ATOM 1845 C C . ALA B 1 106 ? -10.211 9.609 9.5 1 95.94 106 ALA B C 1
ATOM 1847 O O . ALA B 1 106 ? -11.023 8.969 10.172 1 95.94 106 ALA B O 1
ATOM 1848 N N . ILE B 1 107 ? -9.039 9.211 9.289 1 97.19 107 ILE B N 1
ATOM 1849 C CA . ILE B 1 107 ? -8.523 7.961 9.844 1 97.19 107 ILE B CA 1
ATOM 1850 C C . ILE B 1 107 ? -8.633 7.984 11.367 1 97.19 107 ILE B C 1
ATOM 1852 O O . ILE B 1 107 ? -9.039 6.996 11.984 1 97.19 107 ILE B O 1
ATOM 1856 N N . HIS B 1 108 ? -8.281 9.078 11.984 1 96.88 108 HIS B N 1
ATOM 1857 C CA . HIS B 1 108 ? -8.359 9.25 13.43 1 96.88 108 HIS B CA 1
ATOM 1858 C C . HIS B 1 108 ? -9.797 9.148 13.914 1 96.88 108 HIS B C 1
ATOM 1860 O O . HIS B 1 108 ? -10.078 8.453 14.898 1 96.88 108 HIS B O 1
ATOM 1866 N N . GLU B 1 109 ? -10.641 9.82 13.242 1 95.06 109 GLU B N 1
ATOM 1867 C CA . GLU B 1 109 ? -12.055 9.797 13.617 1 95.06 109 GLU B CA 1
ATOM 1868 C C . GLU B 1 109 ? -12.633 8.391 13.523 1 95.06 109 GLU B C 1
ATOM 1870 O O . GLU B 1 109 ? -13.508 8.023 14.297 1 95.06 109 GLU B O 1
ATOM 1875 N N . GLU B 1 110 ? -12.172 7.68 12.594 1 95.5 110 GLU B N 1
ATOM 1876 C CA . GLU B 1 110 ? -12.617 6.305 12.406 1 95.5 110 GLU B CA 1
ATOM 1877 C C . GLU B 1 110 ? -11.984 5.371 13.43 1 95.5 110 GLU B C 1
ATOM 1879 O O . GLU B 1 110 ? -12.305 4.184 13.484 1 95.5 110 GLU B O 1
ATOM 1884 N N . GLY B 1 111 ? -11.078 5.871 14.234 1 95.75 111 GLY B N 1
ATOM 1885 C CA . GLY B 1 111 ? -10.398 5.062 15.234 1 95.75 111 GLY B CA 1
ATOM 1886 C C . GLY B 1 111 ? -9.336 4.152 14.648 1 95.75 111 GLY B C 1
ATOM 1887 O O . GLY B 1 111 ? -8.977 3.137 15.242 1 95.75 111 GLY B O 1
ATOM 1888 N N . GLN B 1 112 ? -8.82 4.52 13.484 1 96.5 112 GLN B N 1
ATOM 1889 C CA . GLN B 1 112 ? -7.941 3.602 12.766 1 96.5 112 GLN B CA 1
ATOM 1890 C C . GLN B 1 112 ? -6.504 4.117 12.742 1 96.5 112 GLN B C 1
ATOM 1892 O O . GLN B 1 112 ? -5.609 3.453 12.219 1 96.5 112 GLN B O 1
ATOM 1897 N N . LEU B 1 113 ? -6.207 5.285 13.328 1 97.25 113 LEU B N 1
ATOM 1898 C CA . LEU B 1 113 ? -4.895 5.91 13.211 1 97.25 113 LEU B CA 1
ATOM 1899 C C . LEU B 1 113 ? -3.811 5.008 13.789 1 97.25 113 LEU B C 1
ATOM 1901 O O . LEU B 1 113 ? -2.801 4.75 13.133 1 97.25 113 LEU B O 1
ATOM 1905 N N . THR B 1 114 ? -4.031 4.387 14.93 1 95.75 114 THR B N 1
ATOM 1906 C CA . THR B 1 114 ? -3.008 3.592 15.602 1 95.75 114 THR B CA 1
ATOM 1907 C C . THR B 1 114 ? -2.916 2.199 14.984 1 95.75 114 THR B C 1
ATOM 1909 O O . THR B 1 114 ? -1.988 1.443 15.281 1 95.75 114 THR B O 1
ATOM 1912 N N . THR B 1 115 ? -3.863 1.815 14.219 1 94.94 115 THR B N 1
ATOM 1913 C CA . THR B 1 115 ? -3.84 0.562 13.477 1 94.94 115 THR B CA 1
ATOM 1914 C C . THR B 1 115 ? -3.041 0.713 12.188 1 94.94 115 THR B C 1
ATOM 1916 O O . THR B 1 115 ? -2.311 -0.198 11.789 1 94.94 115 THR B O 1
ATOM 1919 N N . ILE B 1 116 ? -3.168 1.855 11.578 1 96.56 116 ILE B N 1
ATOM 1920 C CA . ILE B 1 116 ? -2.627 2.07 10.234 1 96.56 116 ILE B CA 1
ATOM 1921 C C . ILE B 1 116 ? -1.204 2.615 10.336 1 96.56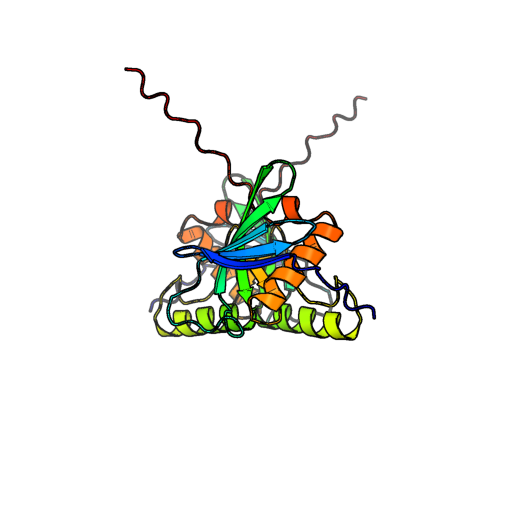 116 ILE B C 1
ATOM 1923 O O . ILE B 1 116 ? -0.323 2.215 9.578 1 96.56 116 ILE B O 1
ATOM 1927 N N . LEU B 1 117 ? -0.946 3.494 11.242 1 97.62 117 LEU B N 1
ATOM 1928 C CA . LEU B 1 117 ? 0.374 4.102 11.375 1 97.62 117 LEU B CA 1
ATOM 1929 C C . LEU B 1 117 ? 1.251 3.297 12.328 1 97.62 117 LEU B C 1
ATOM 1931 O O . LEU B 1 117 ? 0.75 2.459 13.078 1 97.62 117 LEU B O 1
ATOM 1935 N N . ASN B 1 118 ? 2.547 3.541 12.281 1 96.81 118 ASN B N 1
ATOM 1936 C CA . ASN B 1 118 ? 3.506 2.867 13.156 1 96.81 118 ASN B CA 1
ATOM 1937 C C . ASN B 1 118 ? 3.824 3.703 14.391 1 96.81 118 ASN B C 1
ATOM 1939 O O . ASN B 1 118 ? 4.086 4.902 14.281 1 96.81 118 ASN B O 1
ATOM 1943 N N . ARG B 1 119 ? 3.832 3.059 15.484 1 96.88 119 ARG B N 1
ATOM 1944 C CA . ARG B 1 119 ? 4.176 3.754 16.719 1 96.88 119 ARG B CA 1
ATOM 1945 C C . ARG B 1 119 ? 5.664 4.086 16.766 1 96.88 119 ARG B C 1
ATOM 1947 O O . ARG B 1 119 ? 6.5 3.262 16.391 1 96.88 119 ARG B O 1
ATOM 1954 N N . LEU B 1 120 ? 5.984 5.324 17.172 1 94.81 120 LEU B N 1
ATOM 1955 C CA . LEU B 1 120 ? 7.375 5.73 17.359 1 94.81 120 LEU B CA 1
ATOM 1956 C C . LEU B 1 120 ? 7.766 5.656 18.828 1 94.81 120 LEU B C 1
ATOM 1958 O O . LEU B 1 120 ? 7.078 6.211 19.688 1 94.81 120 LEU B O 1
ATOM 1962 N N . ASP B 1 121 ? 8.398 4.582 19.234 1 84.62 121 ASP B N 1
ATOM 1963 C CA . ASP B 1 121 ? 8.812 4.441 20.625 1 84.62 121 ASP B CA 1
ATOM 1964 C C . ASP B 1 121 ? 9.914 5.441 20.984 1 84.62 121 ASP B C 1
ATOM 1966 O O . ASP B 1 121 ? 10.75 5.777 20.141 1 84.62 121 ASP B O 1
ATOM 1970 N N . GLU B 1 122 ? 9.641 6.066 21.938 1 65.19 122 GLU B N 1
ATOM 1971 C CA . GLU B 1 122 ? 10.672 6.953 22.453 1 65.19 122 GLU B CA 1
ATOM 1972 C C . GLU B 1 122 ? 12 6.215 22.625 1 65.19 122 GLU B C 1
ATOM 1974 O O . GLU B 1 122 ? 12.023 5.051 23.031 1 65.19 122 GLU B O 1
ATOM 1979 N N . ALA B 1 123 ? 13.016 6.367 21.812 1 51.44 123 ALA B N 1
ATOM 1980 C CA . ALA B 1 123 ? 14.305 5.801 22.203 1 51.44 123 ALA B CA 1
ATOM 1981 C C . ALA B 1 123 ? 14.422 5.691 23.719 1 51.44 123 ALA B C 1
ATOM 1983 O O . ALA B 1 123 ? 14.07 6.625 24.438 1 51.44 123 ALA B O 1
ATOM 1984 N N . ALA B 1 124 ? 14.461 4.582 24.344 1 45.09 124 ALA B N 1
ATOM 1985 C CA . ALA B 1 124 ? 15 4.539 25.703 1 45.09 124 ALA B CA 1
ATOM 1986 C C . ALA B 1 124 ? 16.172 5.504 25.859 1 45.09 124 ALA B C 1
ATOM 1988 O O . ALA B 1 124 ? 17.062 5.547 25 1 45.09 124 ALA B O 1
ATOM 1989 N N . GLY B 1 125 ? 16.156 6.613 26.562 1 39.81 125 GLY B N 1
ATOM 1990 C CA . GLY B 1 125 ? 17.344 7.305 27.031 1 39.81 125 GLY B CA 1
ATOM 1991 C C . GLY B 1 125 ? 18.531 6.383 27.219 1 39.81 125 GLY B C 1
ATOM 1992 O O . GLY B 1 125 ? 18.469 5.41 27.984 1 39.81 125 GLY B O 1
ATOM 1993 N N . SER B 1 126 ? 19.359 6.094 26.234 1 42.19 126 SER B N 1
ATOM 1994 C CA . SER B 1 126 ? 20.688 5.695 26.672 1 42.19 126 SER B CA 1
ATOM 1995 C C . SER B 1 126 ? 21.094 6.441 27.938 1 42.19 126 SER B C 1
ATOM 1997 O O . SER B 1 126 ? 21.109 7.676 27.969 1 42.19 126 SER B O 1
ATOM 1999 N N . SER B 1 127 ? 20.703 6.016 29.203 1 37.44 127 SER B N 1
ATOM 2000 C CA . SER B 1 127 ? 21.453 6.41 30.391 1 37.44 127 SER B CA 1
ATOM 2001 C C . SER B 1 127 ? 22.938 6.527 30.094 1 37.44 127 SER B C 1
ATOM 2003 O O . SER B 1 127 ? 23.594 5.535 29.766 1 37.44 127 SER B O 1
ATOM 2005 N N . ALA B 1 128 ? 23.469 7.523 29.531 1 35.25 128 ALA B N 1
ATOM 2006 C CA . ALA B 1 128 ? 24.859 7.926 29.797 1 35.25 128 ALA B CA 1
ATOM 2007 C C . ALA B 1 128 ? 25.172 7.832 31.281 1 35.25 128 ALA B C 1
AT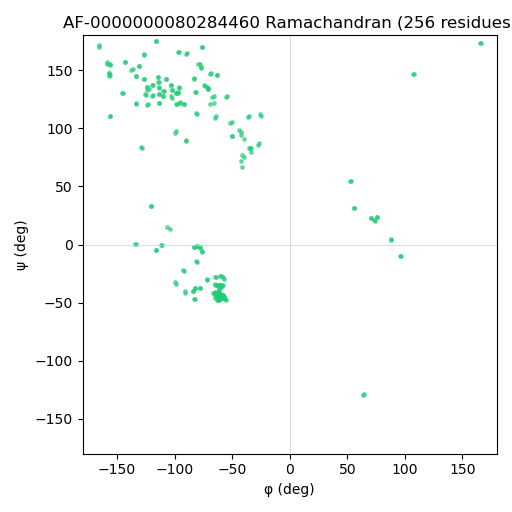OM 2009 O O . ALA B 1 128 ? 24.609 8.578 32.094 1 35.25 128 ALA B O 1
ATOM 2010 N N . GLY B 1 129 ? 25.297 6.594 31.859 1 29.2 129 GLY B N 1
ATOM 2011 C CA . GLY B 1 129 ? 26.125 6.512 33.062 1 29.2 129 GLY B CA 1
ATOM 2012 C C . GLY B 1 129 ? 27.375 7.367 32.969 1 29.2 129 GLY B C 1
ATOM 2013 O O . GLY B 1 129 ? 28.203 7.172 32.062 1 29.2 129 GLY B O 1
ATOM 2014 N N . VAL B 1 130 ? 27.203 8.602 33.438 1 26.36 130 VAL B N 1
ATOM 2015 C CA . VAL B 1 130 ? 28.391 9.125 34.094 1 26.36 130 VAL B CA 1
ATOM 2016 C C . VAL B 1 130 ? 28.812 8.195 35.219 1 26.36 130 VAL B C 1
ATOM 2018 O O . VAL B 1 130 ? 27.969 7.555 35.844 1 26.36 130 VAL B O 1
#

Organism: Amycolatopsis orientalis (NCBI:txid31958)

Radius of gyration: 21.08 Å; Cα contacts (8 Å, |Δi|>4): 448; chains: 2; bounding box: 50×62×52 Å

Secondary structure (DSSP, 8-state):
-------EEEEEEETTEEEEEESS-EEEEE--TT--GGG--EEEEEEE-TTS-EEEEEEEEHHHHHHHHHHHHHH-HHHHTSEE--TTEEEESS-SHHHHHHHHHHHHHTT-HHHHSEEE----------/-------EEEEEEETTEEEEEESS-EEEEE--TT--GGG--EEEEEEE-TTS-EEEEEEEEHHHHHHHHHHHHHH-HHHHTSEE--TTEEEESS-SHHHHHHHHHHHHHTT-HHHHSEEE----------

Foldseek 3Di:
DPLPDFAWPDWQDDDQWTWTDTPFWIKTWRDDPPDDQQAAAWTKMWIAGPVGWIWIAIEHEPVVLVVVLCVQLVVVPPVNSPDDDDPLYDYDHGGGPVVVVSVLVVCVVVVCNPVRTGTDDDPDPPPPPD/DPLPDFAWPDWQDDDQWTWTDTPFWIKTWRDDPPDDQQAAAWTKMWIAGPVGWIWIAIEHEPVVLVVVLCVQLVVVPPVNSPDDDDPLYDYDHGGGPVVVVSVLVVCVVVVCNPVRTGTDDDPDPPPPPD

Nearest PDB structures (foldseek):
  2qgy-assembly1_B  TM=2.422E-01  e=7.536E-01  unclassified
  4e5t-assembly1_C  TM=2.863E-01  e=3.326E+00  Roseibium alexandrii DFL-11
  3t4w-assembly1_A  TM=2.669E-01  e=2.623E+00  Sulfitobacter sp. NAS-14.1
  2qgy-assembly1_B  TM=2.422E-01  e=7.536E-01  unclassified
  4e5t-assembly1_C  TM=2.866E-01  e=3.326E+00  Roseibium alexandrii DFL-11

Solvent-accessible surface area (backbone atoms only — not comparable to full-atom values): 14483 Å² total; per-residue (Å²): 127,81,70,81,73,78,61,71,76,49,71,47,76,59,84,72,24,41,35,41,33,37,86,75,37,34,39,36,31,56,58,60,91,86,57,54,60,71,64,43,36,68,40,45,37,38,37,37,42,85,88,66,52,38,30,31,35,37,40,29,15,49,65,47,54,49,49,52,28,56,51,19,46,75,71,52,41,73,80,30,16,48,52,54,86,58,98,37,55,39,36,24,62,63,50,12,53,70,48,49,52,49,50,54,49,51,36,43,73,71,67,39,42,80,75,67,34,39,76,54,72,72,74,73,75,76,74,77,74,123,128,83,72,80,73,78,62,70,76,48,70,48,77,59,82,72,25,42,34,40,33,38,86,73,36,35,38,37,29,55,60,61,91,86,57,54,60,72,63,42,37,69,39,45,38,38,38,37,40,86,87,66,52,36,30,32,34,36,40,29,15,50,68,47,54,50,49,52,27,54,51,18,46,74,72,52,42,75,79,30,16,47,52,55,86,58,97,38,55,39,37,25,62,62,51,12,53,73,48,50,52,50,49,54,49,50,35,44,73,70,68,38,42,80,76,66,33,39,76,55,71,73,74,73,75,76,74,76,76,122